Protein AF-A0A4P7R7Y8-F1 (afdb_monomer_lite)

Radius of gyration: 26.21 Å; chains: 1; bounding box: 56×82×85 Å

Foldseek 3Di:
DDDCPPPDDDDDPDEPLNLLVVLQVVCVVPPVDNDDSLLLLQLLCQQQVHNGSVRLLQFFFKDAFQFPLVCVVFVRTDLPSSLVSQVVVPDDNVVSSVVSVSSSVSCVVSNIGTDGLVNLLVCLVVVHQWAASDDDPPPPPPPPPPVPPPDPDPPPPRRGTHGCPDPRNLVSLVVSVVVVDPSSVSSNVSVVVSVVVVPPPPDDPDDDDDDDDDDDDDDPDDDDDDDDDD

pLDDT: mean 77.09, std 23.32, range [30.58, 98.31]

Sequence (230 aa):
MLDFTYSLKKGLIMNVKAFAHQTHARIAAASGLTLKRTHIYELTAAAYGDKSYAALKARGLLCPMPSDALKVRYAQLDPSAAEQRAQMLGYSPDEASPVAALICAELQSEKLGVVPIDDVLHHLLFGQLEIEAKSTPTDTDSWEWDEEARHEDSNYDYPLGLNLHSQWIVEGLQAAANGNDGRAHVALALLLDSESDEEDDEDDWEHESDNQSGLYWYELGFPQFPGRFA

Structure (mmCIF, N/CA/C/O backbone):
data_AF-A0A4P7R7Y8-F1
#
_entry.id   AF-A0A4P7R7Y8-F1
#
loop_
_atom_site.group_PDB
_atom_site.id
_atom_site.type_symbol
_atom_site.label_atom_id
_atom_site.label_alt_id
_atom_site.label_comp_id
_atom_site.label_asym_id
_atom_site.label_entity_id
_atom_site.label_seq_id
_atom_site.pdbx_PDB_ins_code
_atom_site.Cartn_x
_atom_site.Cartn_y
_atom_site.Cartn_z
_atom_site.occupancy
_atom_site.B_iso_or_equiv
_atom_site.auth_seq_id
_atom_site.auth_comp_id
_atom_site.auth_asym_id
_atom_site.auth_atom_id
_atom_site.pdbx_PDB_model_num
ATOM 1 N N . MET A 1 1 ? 13.121 14.025 29.872 1.00 34.28 1 MET A N 1
ATOM 2 C CA . MET A 1 1 ? 13.556 14.189 28.473 1.00 34.28 1 MET A CA 1
ATOM 3 C C . MET A 1 1 ? 14.460 13.002 28.196 1.00 34.28 1 MET A C 1
ATOM 5 O O . MET A 1 1 ? 15.604 13.023 28.618 1.00 34.28 1 MET A O 1
ATOM 9 N N . LEU A 1 2 ? 13.884 11.888 27.742 1.00 30.61 2 LEU A N 1
ATOM 10 C CA . LEU A 1 2 ? 14.610 10.632 27.549 1.00 30.61 2 LEU A CA 1
ATOM 11 C C . LEU A 1 2 ? 14.539 10.287 26.068 1.00 30.61 2 LEU A C 1
ATOM 13 O O . LEU A 1 2 ? 13.468 9.957 25.561 1.00 30.61 2 LEU A O 1
ATOM 17 N N . ASP A 1 3 ? 15.688 10.422 25.416 1.00 31.81 3 ASP A N 1
ATOM 18 C CA . ASP A 1 3 ? 15.963 9.949 24.069 1.00 31.81 3 ASP A CA 1
ATOM 19 C C . ASP A 1 3 ? 15.766 8.434 24.009 1.00 31.81 3 ASP A C 1
ATOM 21 O O . ASP A 1 3 ? 16.519 7.662 24.604 1.00 31.81 3 ASP A O 1
ATOM 25 N N . PHE A 1 4 ? 14.739 8.006 23.280 1.00 30.58 4 PHE A N 1
ATOM 26 C CA . PHE A 1 4 ? 14.576 6.625 22.838 1.00 30.58 4 PHE A CA 1
ATOM 27 C C . PHE A 1 4 ? 15.136 6.515 21.418 1.00 30.58 4 PHE A C 1
ATOM 29 O O . PHE A 1 4 ? 14.416 6.308 20.443 1.00 30.58 4 PHE A O 1
ATOM 36 N N . THR A 1 5 ? 16.451 6.682 21.289 1.00 33.84 5 THR A N 1
ATOM 37 C CA . THR A 1 5 ? 17.168 6.232 20.100 1.00 33.84 5 THR A CA 1
ATOM 38 C C . THR A 1 5 ? 17.071 4.709 20.062 1.00 33.84 5 THR A C 1
ATOM 40 O O . THR A 1 5 ? 17.683 3.982 20.844 1.00 33.84 5 THR A O 1
ATOM 43 N N . TYR A 1 6 ? 16.184 4.233 19.190 1.00 33.56 6 TYR A N 1
ATOM 44 C CA . TYR A 1 6 ? 15.898 2.826 18.963 1.00 33.56 6 TYR A CA 1
ATOM 45 C C . TYR A 1 6 ? 17.179 2.109 18.523 1.00 33.56 6 TYR A C 1
ATOM 47 O O . TYR A 1 6 ? 17.662 2.249 17.402 1.00 33.56 6 TYR A O 1
ATOM 55 N N . SER A 1 7 ? 17.725 1.337 19.457 1.00 31.06 7 SER A N 1
ATOM 56 C CA . SER A 1 7 ? 18.835 0.419 19.258 1.00 31.06 7 SER A CA 1
ATOM 57 C C . SER A 1 7 ? 18.448 -0.674 18.251 1.00 31.06 7 SER A C 1
ATOM 59 O O . SER A 1 7 ? 17.540 -1.470 18.495 1.00 31.06 7 SER A O 1
ATOM 61 N N . LEU A 1 8 ? 19.121 -0.644 17.098 1.00 40.62 8 LEU A N 1
ATOM 62 C CA . LEU A 1 8 ? 19.405 -1.729 16.150 1.00 40.62 8 LEU A CA 1
ATOM 63 C C . LEU A 1 8 ? 18.539 -2.999 16.279 1.00 40.62 8 LEU A C 1
ATOM 65 O O . LEU A 1 8 ? 18.906 -3.965 16.950 1.00 40.62 8 LEU A O 1
ATOM 69 N N . LYS A 1 9 ? 17.454 -3.075 15.498 1.00 35.62 9 LYS A N 1
ATOM 70 C CA . LYS A 1 9 ? 16.944 -4.370 15.026 1.00 35.62 9 LYS A CA 1
ATOM 71 C C . LYS A 1 9 ? 17.571 -4.669 13.670 1.00 35.62 9 LYS A C 1
ATOM 73 O O . LYS A 1 9 ? 17.204 -4.069 12.668 1.00 35.62 9 LYS A O 1
ATOM 78 N N . LYS A 1 10 ? 18.536 -5.592 13.698 1.00 38.00 10 LYS A N 1
ATOM 79 C CA . LYS A 1 10 ? 18.924 -6.532 12.634 1.00 38.00 10 LYS A CA 1
ATOM 80 C C . LYS A 1 10 ? 17.992 -6.435 11.417 1.00 38.00 10 LYS A C 1
ATOM 82 O O . LYS A 1 10 ? 16.824 -6.783 11.570 1.00 38.00 10 LYS A O 1
ATOM 87 N N . GLY A 1 11 ? 18.522 -5.939 10.292 1.00 36.66 11 GLY A N 1
ATOM 88 C CA . GLY A 1 11 ? 17.819 -5.584 9.051 1.00 36.66 11 GLY A CA 1
ATOM 89 C C . GLY A 1 11 ? 16.491 -6.304 8.864 1.00 36.66 11 GLY A C 1
ATOM 90 O O . GLY A 1 11 ? 16.438 -7.407 8.324 1.00 36.66 11 GLY A O 1
ATOM 91 N N . LEU A 1 12 ? 15.419 -5.692 9.365 1.00 43.03 12 LEU A N 1
ATOM 92 C CA . LEU A 1 12 ? 14.089 -6.147 9.033 1.00 43.03 12 LEU A CA 1
ATOM 93 C C . LEU A 1 12 ? 13.862 -5.634 7.619 1.00 43.03 12 LEU A C 1
ATOM 95 O O . LEU A 1 12 ? 13.700 -4.432 7.425 1.00 43.03 12 LEU A O 1
ATOM 99 N N . ILE A 1 13 ? 13.908 -6.538 6.647 1.00 55.72 13 ILE A N 1
ATOM 100 C CA . ILE A 1 13 ? 13.354 -6.279 5.325 1.00 55.72 13 ILE A CA 1
ATOM 101 C C . ILE A 1 13 ? 11.933 -5.763 5.558 1.00 55.72 13 ILE A C 1
ATOM 103 O O . ILE A 1 13 ? 11.069 -6.479 6.079 1.00 55.72 13 ILE A O 1
ATOM 107 N N . MET A 1 14 ? 11.730 -4.475 5.297 1.00 65.69 14 MET A N 1
ATOM 108 C CA . MET A 1 14 ? 10.432 -3.851 5.467 1.00 65.69 14 MET A CA 1
ATOM 109 C C . MET A 1 14 ? 9.589 -4.213 4.251 1.00 65.69 14 MET A C 1
ATOM 111 O O . MET A 1 14 ? 9.956 -3.922 3.124 1.00 65.69 14 MET A O 1
ATOM 115 N N . ASN A 1 15 ? 8.466 -4.876 4.501 1.00 79.06 15 ASN A N 1
ATOM 116 C CA . ASN A 1 15 ? 7.428 -5.166 3.524 1.00 79.06 15 ASN A CA 1
ATOM 117 C C . ASN A 1 15 ? 6.055 -5.036 4.195 1.00 79.06 15 ASN A C 1
ATOM 119 O O . ASN A 1 15 ? 5.948 -4.818 5.405 1.00 79.06 15 ASN A O 1
ATOM 123 N N . VAL A 1 16 ? 4.973 -5.212 3.438 1.00 81.12 16 VAL A N 1
ATOM 124 C CA . VAL A 1 16 ? 3.598 -5.017 3.936 1.00 81.12 16 VAL A CA 1
ATOM 125 C C . VAL A 1 16 ? 3.270 -5.879 5.168 1.00 81.12 16 VAL A C 1
ATOM 127 O O . VAL A 1 16 ? 2.508 -5.469 6.048 1.00 81.12 16 VAL A O 1
ATOM 130 N N . LYS A 1 17 ? 3.860 -7.078 5.278 1.00 85.00 17 LYS A N 1
ATOM 131 C CA . LYS A 1 17 ? 3.691 -7.947 6.456 1.00 85.00 17 LYS A CA 1
ATOM 132 C C . LYS A 1 17 ? 4.428 -7.388 7.669 1.00 85.00 17 LYS A C 1
ATOM 134 O O . LYS A 1 17 ? 3.864 -7.389 8.765 1.00 85.00 17 LYS A O 1
ATOM 139 N N . ALA A 1 18 ? 5.656 -6.914 7.472 1.00 84.69 18 ALA A N 1
ATOM 140 C CA . ALA A 1 18 ? 6.441 -6.261 8.510 1.00 84.69 18 ALA A CA 1
ATOM 141 C C . ALA A 1 18 ? 5.759 -4.981 9.012 1.00 84.69 18 ALA A C 1
ATOM 143 O O . ALA A 1 18 ? 5.633 -4.820 10.225 1.00 84.69 18 ALA A O 1
ATOM 144 N N . PHE A 1 19 ? 5.237 -4.146 8.104 1.00 86.12 19 PHE A N 1
ATOM 145 C CA . PHE A 1 19 ? 4.435 -2.964 8.436 1.00 86.12 19 PHE A CA 1
ATOM 146 C C . PHE A 1 19 ? 3.257 -3.339 9.338 1.00 86.12 19 PHE A C 1
ATOM 148 O O . PHE A 1 19 ? 3.200 -2.908 10.485 1.00 86.12 19 PHE A O 1
ATOM 155 N N . ALA A 1 20 ? 2.378 -4.246 8.894 1.00 86.88 20 ALA A N 1
ATOM 156 C CA . ALA A 1 20 ? 1.202 -4.620 9.679 1.00 86.88 20 ALA A CA 1
ATOM 157 C C . ALA A 1 20 ? 1.562 -5.200 11.057 1.00 86.88 20 ALA A C 1
ATOM 159 O O . ALA A 1 20 ? 0.857 -4.966 12.037 1.00 86.88 20 ALA A O 1
ATOM 160 N N . HIS A 1 21 ? 2.659 -5.954 11.157 1.00 87.88 21 HIS A N 1
ATOM 161 C CA . HIS A 1 21 ? 3.143 -6.470 12.435 1.00 87.88 21 HIS A CA 1
ATOM 162 C C . HIS A 1 21 ? 3.671 -5.358 13.358 1.00 87.88 21 HIS A C 1
ATOM 164 O O . HIS A 1 21 ? 3.369 -5.359 14.552 1.00 87.88 21 HIS A O 1
ATOM 170 N N . GLN A 1 22 ? 4.455 -4.416 12.832 1.00 86.88 22 GLN A N 1
ATOM 171 C CA . GLN A 1 22 ? 4.995 -3.303 13.613 1.00 86.88 22 GLN A CA 1
ATOM 172 C C . GLN A 1 22 ? 3.904 -2.333 14.047 1.00 86.88 22 GLN A C 1
ATOM 174 O O . GLN A 1 22 ? 3.828 -2.013 15.230 1.00 86.88 22 GLN A O 1
ATOM 179 N N . THR A 1 23 ? 3.021 -1.942 13.132 1.00 86.31 23 THR A N 1
ATOM 180 C CA . THR A 1 23 ? 1.864 -1.096 13.420 1.00 86.31 23 THR A CA 1
ATOM 181 C C . THR A 1 23 ? 0.985 -1.741 14.484 1.00 86.31 23 THR A C 1
ATOM 183 O O . THR A 1 23 ? 0.677 -1.102 15.482 1.00 86.31 23 THR A O 1
ATOM 186 N N . HIS A 1 24 ? 0.685 -3.041 14.381 1.00 86.88 24 HIS A N 1
ATOM 187 C CA . HIS A 1 24 ? -0.031 -3.759 15.441 1.00 86.88 24 HIS A CA 1
ATOM 188 C C . HIS A 1 24 ? 0.645 -3.614 16.815 1.00 86.88 24 HIS A C 1
ATOM 190 O O . HIS A 1 24 ? -0.022 -3.326 17.807 1.00 86.88 24 HIS A O 1
ATOM 196 N N . ALA A 1 25 ? 1.969 -3.794 16.883 1.00 85.69 25 ALA A N 1
ATOM 197 C CA . ALA A 1 25 ? 2.720 -3.679 18.130 1.00 85.69 25 ALA A CA 1
ATOM 198 C C . ALA A 1 25 ? 2.740 -2.243 1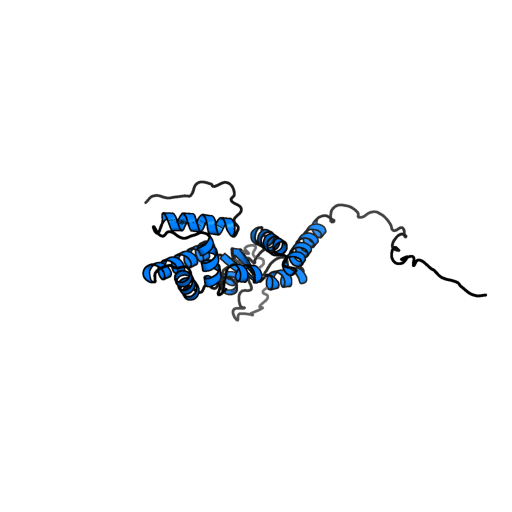8.688 1.00 85.69 25 ALA A C 1
ATOM 200 O O . ALA A 1 25 ? 2.575 -2.062 19.894 1.00 85.69 25 ALA A O 1
ATOM 201 N N . ARG A 1 26 ? 2.906 -1.227 17.829 1.00 83.44 26 ARG A N 1
ATOM 202 C CA . ARG A 1 26 ? 2.900 0.195 18.220 1.00 83.44 26 ARG A CA 1
ATOM 203 C C . ARG A 1 26 ? 1.526 0.629 18.726 1.00 83.44 26 ARG A C 1
ATOM 205 O O . ARG A 1 26 ? 1.429 1.209 19.804 1.00 83.44 26 ARG A O 1
ATOM 212 N N . ILE A 1 27 ? 0.465 0.273 18.000 1.00 79.25 27 ILE A N 1
ATOM 213 C CA . ILE A 1 27 ? -0.921 0.591 18.364 1.00 79.25 27 ILE A CA 1
ATOM 214 C C . ILE A 1 27 ? -1.282 -0.030 19.715 1.00 79.25 27 ILE A C 1
ATOM 216 O O . ILE A 1 27 ? -1.805 0.668 20.588 1.00 79.25 27 ILE A O 1
ATOM 220 N N . ALA A 1 28 ? -0.954 -1.312 19.912 1.00 80.50 28 ALA A N 1
ATOM 221 C CA . ALA A 1 28 ? -1.214 -2.012 21.167 1.00 80.50 28 ALA A CA 1
ATOM 222 C C . ALA A 1 28 ? -0.481 -1.369 22.361 1.00 80.50 28 ALA A C 1
ATOM 224 O O . ALA A 1 28 ? -1.033 -1.313 23.457 1.00 80.50 28 ALA A O 1
ATOM 225 N N . ALA A 1 29 ? 0.736 -0.854 22.152 1.00 78.25 29 ALA A N 1
ATOM 226 C CA . ALA A 1 29 ? 1.513 -0.187 23.196 1.00 78.25 29 ALA A CA 1
ATOM 227 C C . ALA A 1 29 ? 1.019 1.238 23.517 1.00 78.25 29 ALA A C 1
ATOM 229 O O . ALA A 1 29 ? 1.132 1.669 24.662 1.00 78.25 29 ALA A O 1
ATOM 230 N N . ALA A 1 30 ? 0.495 1.968 22.527 1.00 71.75 30 ALA A N 1
ATOM 231 C CA . ALA A 1 30 ? 0.193 3.396 22.652 1.00 71.75 30 ALA A CA 1
ATOM 232 C C . ALA A 1 30 ? -1.258 3.715 23.050 1.00 71.75 30 ALA A C 1
ATOM 234 O O . ALA A 1 30 ? -1.499 4.728 23.701 1.00 71.75 30 ALA A O 1
ATOM 235 N N . SER A 1 31 ? -2.226 2.890 22.642 1.00 69.50 31 SER A N 1
ATOM 236 C CA . SER A 1 31 ? -3.649 3.275 22.675 1.00 69.50 31 SER A CA 1
ATOM 237 C C . SER A 1 31 ? -4.518 2.455 23.630 1.00 69.50 31 SER A C 1
ATOM 239 O O . SER A 1 31 ? -5.661 2.824 23.880 1.00 69.50 31 SER A O 1
ATOM 241 N N . GLY A 1 32 ? -4.022 1.319 24.137 1.00 70.50 32 GLY A N 1
ATOM 242 C CA . GLY A 1 32 ? -4.845 0.343 24.865 1.00 70.50 32 GLY A CA 1
ATOM 243 C C . GLY A 1 32 ? -5.937 -0.322 24.009 1.00 70.50 32 GLY A C 1
ATOM 244 O O . GLY A 1 32 ? -6.655 -1.190 24.503 1.00 70.50 32 GLY A O 1
ATOM 245 N N . LEU A 1 33 ? -6.052 0.043 22.725 1.00 75.81 33 LEU A N 1
ATOM 246 C CA . LEU A 1 33 ? -7.006 -0.525 21.781 1.00 75.81 33 LEU A CA 1
ATOM 247 C C . LEU A 1 33 ? -6.512 -1.889 21.296 1.00 75.81 33 LEU A C 1
ATOM 249 O O . LEU A 1 33 ? -5.346 -2.070 20.940 1.00 75.81 33 LEU A O 1
ATOM 253 N N . THR A 1 34 ? -7.424 -2.860 21.235 1.00 78.75 34 THR A N 1
ATOM 254 C CA . THR A 1 34 ? -7.122 -4.193 20.697 1.00 78.75 34 THR A CA 1
ATOM 255 C C . THR A 1 34 ? -7.477 -4.241 19.213 1.00 78.75 34 THR A C 1
ATOM 257 O O . THR A 1 34 ? -8.624 -4.475 18.825 1.00 78.75 34 THR A O 1
ATOM 260 N N . LEU A 1 35 ? -6.481 -4.020 18.356 1.00 83.62 35 LEU A N 1
ATOM 261 C CA . LEU A 1 35 ? -6.651 -4.078 16.907 1.00 83.62 35 LEU A CA 1
ATOM 262 C C . LEU A 1 35 ? -6.203 -5.438 16.365 1.00 83.62 35 LEU A C 1
ATOM 264 O O . LEU A 1 35 ? -5.064 -5.827 16.575 1.00 83.62 35 LEU A O 1
ATOM 268 N N . LYS A 1 36 ? -7.046 -6.174 15.633 1.00 89.88 36 LYS A N 1
ATOM 269 C CA . LYS A 1 36 ? -6.590 -7.421 14.989 1.00 89.88 36 LYS A CA 1
ATOM 270 C C . LYS A 1 36 ? -5.677 -7.089 13.808 1.00 89.88 36 LYS A C 1
ATOM 272 O O . LYS A 1 36 ? -5.979 -6.190 13.029 1.00 89.88 36 LYS A O 1
ATOM 277 N N . ARG A 1 37 ? -4.622 -7.879 13.577 1.00 89.44 37 ARG A N 1
ATOM 278 C CA . ARG A 1 37 ? -3.740 -7.691 12.404 1.00 89.44 37 ARG A CA 1
ATOM 279 C C . ARG A 1 37 ? -4.494 -7.748 11.069 1.00 89.44 37 ARG A C 1
ATOM 281 O O . ARG A 1 37 ? -4.152 -7.027 10.143 1.00 89.44 37 ARG A O 1
ATOM 288 N N . THR A 1 38 ? -5.537 -8.572 10.968 1.00 92.50 38 THR A N 1
ATOM 289 C CA . THR A 1 38 ? -6.414 -8.612 9.784 1.00 92.50 38 THR A CA 1
ATOM 290 C C . THR A 1 38 ? -7.185 -7.310 9.578 1.00 92.50 38 THR A C 1
ATOM 292 O O . THR A 1 38 ? -7.401 -6.920 8.437 1.00 92.50 38 THR A O 1
ATOM 295 N N . HIS A 1 39 ? -7.556 -6.614 10.655 1.00 94.69 39 HIS A N 1
ATOM 296 C CA . HIS A 1 39 ? -8.228 -5.319 10.566 1.00 94.69 39 HIS A CA 1
ATOM 297 C C . HIS A 1 39 ? -7.277 -4.235 10.056 1.00 94.69 39 HIS A C 1
ATOM 299 O O . HIS A 1 39 ? -7.718 -3.398 9.286 1.00 94.69 39 HIS A O 1
ATOM 305 N N . ILE A 1 40 ? -5.978 -4.288 10.387 1.00 94.44 40 ILE A N 1
ATOM 306 C CA . ILE A 1 40 ? -4.975 -3.360 9.824 1.00 94.44 40 ILE A CA 1
ATOM 307 C C . ILE A 1 40 ? -5.013 -3.401 8.301 1.00 94.44 40 ILE A C 1
ATOM 309 O O . ILE A 1 40 ? -5.138 -2.362 7.673 1.00 94.44 40 ILE A O 1
ATOM 313 N N . TYR A 1 41 ? -4.976 -4.595 7.709 1.00 95.31 41 TYR A N 1
ATOM 314 C CA . TYR A 1 41 ? -5.012 -4.742 6.256 1.00 95.31 41 TYR A CA 1
ATOM 315 C C . TYR A 1 41 ? -6.281 -4.153 5.625 1.00 95.31 41 TYR A C 1
ATOM 317 O O . TYR A 1 41 ? -6.203 -3.460 4.613 1.00 95.31 41 TYR A O 1
ATOM 325 N N . GLU A 1 42 ? -7.443 -4.402 6.229 1.00 97.38 42 GLU A N 1
ATOM 326 C CA . GLU A 1 42 ? -8.724 -3.875 5.747 1.00 97.38 42 GLU A CA 1
ATOM 327 C C . GLU A 1 42 ? -8.832 -2.354 5.913 1.00 97.38 42 GLU A C 1
ATOM 329 O O . GLU A 1 42 ? -9.348 -1.676 5.028 1.00 97.38 42 GLU A O 1
ATOM 334 N N . LEU A 1 43 ? -8.317 -1.806 7.015 1.00 97.06 43 LEU A N 1
ATOM 335 C CA . LEU A 1 43 ? -8.285 -0.366 7.269 1.00 97.06 43 LEU A CA 1
ATOM 336 C C . LEU A 1 43 ? -7.296 0.344 6.347 1.00 97.06 43 LEU A C 1
ATOM 338 O O . LEU A 1 43 ? -7.626 1.398 5.821 1.00 97.06 43 LEU A O 1
ATOM 342 N N . THR A 1 44 ? -6.127 -0.248 6.090 1.00 96.69 44 THR A N 1
ATOM 343 C CA . THR A 1 44 ? -5.185 0.243 5.078 1.00 96.69 44 THR A CA 1
ATOM 344 C C . THR A 1 44 ? -5.843 0.277 3.703 1.00 96.69 44 THR A C 1
ATOM 346 O O . THR A 1 44 ? -5.744 1.281 3.011 1.00 96.69 44 THR A O 1
ATOM 349 N N . ALA A 1 45 ? -6.564 -0.780 3.320 1.00 97.56 45 ALA A N 1
ATOM 350 C CA . ALA A 1 45 ? -7.286 -0.810 2.052 1.00 97.56 45 ALA A CA 1
ATOM 351 C C . ALA A 1 45 ? -8.341 0.293 1.954 1.00 97.56 45 ALA A C 1
ATOM 353 O O . ALA A 1 45 ? -8.348 1.053 0.989 1.00 97.56 45 ALA A O 1
ATOM 354 N N . ALA A 1 46 ? -9.173 0.429 2.986 1.00 98.31 46 ALA A N 1
ATOM 355 C CA . ALA A 1 46 ? -10.184 1.473 3.038 1.00 98.31 46 ALA A CA 1
ATOM 356 C C . ALA A 1 46 ? -9.577 2.883 3.030 1.00 98.31 46 ALA A C 1
ATOM 358 O O . ALA A 1 46 ? -10.113 3.754 2.354 1.00 98.31 46 ALA A O 1
ATOM 359 N N . ALA A 1 47 ? -8.439 3.094 3.697 1.00 98.12 47 ALA A N 1
ATOM 360 C CA . ALA A 1 47 ? -7.729 4.369 3.673 1.00 98.12 47 ALA A CA 1
ATOM 361 C C . ALA A 1 47 ? -7.256 4.752 2.261 1.00 98.12 47 ALA A C 1
ATOM 363 O O . ALA A 1 47 ? -7.174 5.934 1.969 1.00 98.12 47 ALA A O 1
ATOM 364 N N . TYR A 1 48 ? -7.002 3.792 1.369 1.00 97.88 48 TYR A N 1
ATOM 365 C CA . TYR A 1 48 ? -6.713 4.054 -0.050 1.00 97.88 48 TYR A CA 1
ATOM 366 C C . TYR A 1 48 ? -7.945 3.916 -0.965 1.00 97.88 48 TYR A C 1
ATOM 368 O O . TYR A 1 48 ? -7.801 3.827 -2.183 1.00 97.88 48 TYR A O 1
ATOM 376 N N . GLY A 1 49 ? -9.157 3.878 -0.400 1.00 96.94 49 GLY A N 1
ATOM 377 C CA . GLY A 1 49 ? -10.416 3.829 -1.149 1.00 96.94 49 GLY A CA 1
ATOM 378 C C . GLY A 1 49 ? -10.840 2.439 -1.641 1.00 96.94 49 GLY A C 1
ATOM 379 O O . GLY A 1 49 ? -11.839 2.316 -2.353 1.00 96.94 49 GLY A O 1
ATOM 380 N N . ASP A 1 50 ? -10.133 1.371 -1.262 1.00 97.69 50 ASP A N 1
ATOM 381 C CA . ASP A 1 50 ? -10.481 0.007 -1.655 1.00 97.69 50 ASP A CA 1
ATOM 382 C C . ASP A 1 50 ? -11.516 -0.631 -0.721 1.00 97.69 50 ASP A C 1
ATOM 384 O O . ASP A 1 50 ? -11.515 -0.477 0.501 1.00 97.69 50 ASP A O 1
ATOM 388 N N . LYS A 1 51 ? -12.397 -1.451 -1.305 1.00 96.06 51 LYS A N 1
ATOM 389 C CA . LYS A 1 51 ? -13.462 -2.145 -0.562 1.00 96.06 51 LYS A CA 1
ATOM 390 C C . LYS A 1 51 ? -12.972 -3.328 0.272 1.00 96.06 51 LYS A C 1
ATOM 392 O O . LYS A 1 51 ? -13.761 -3.856 1.057 1.00 96.06 51 LYS A O 1
ATOM 397 N N . SER A 1 52 ? -11.743 -3.786 0.077 1.00 96.69 52 SER A N 1
ATOM 398 C CA . SER A 1 52 ? -11.116 -4.840 0.876 1.00 96.69 52 SER A CA 1
ATOM 399 C C . SER A 1 52 ? -9.619 -4.884 0.615 1.00 96.69 52 SER A C 1
ATOM 401 O O . SER A 1 52 ? -9.142 -4.381 -0.407 1.00 96.69 52 SER A O 1
ATOM 403 N N . TYR A 1 53 ? -8.873 -5.569 1.480 1.00 95.81 53 TYR A N 1
ATOM 404 C CA . TYR A 1 53 ? -7.446 -5.769 1.241 1.00 95.81 53 TYR A CA 1
ATOM 405 C C . TYR A 1 53 ? -7.158 -6.618 -0.002 1.00 95.81 53 TYR A C 1
ATOM 407 O O . TYR A 1 53 ? -6.149 -6.425 -0.676 1.00 95.81 53 TYR A O 1
ATOM 415 N N . ALA A 1 54 ? -8.056 -7.541 -0.354 1.00 94.56 54 ALA A N 1
ATOM 416 C CA . ALA A 1 54 ? -7.940 -8.292 -1.599 1.00 94.56 54 ALA A CA 1
ATOM 417 C C . ALA A 1 54 ? -8.054 -7.381 -2.834 1.00 94.56 54 ALA A C 1
ATOM 419 O O . ALA A 1 54 ? -7.285 -7.558 -3.775 1.00 94.56 54 ALA A O 1
ATOM 420 N N . ALA A 1 55 ? -8.959 -6.394 -2.806 1.00 96.25 55 ALA A N 1
ATOM 421 C CA . ALA A 1 55 ? -9.097 -5.413 -3.881 1.00 96.25 55 ALA A CA 1
ATOM 422 C C . ALA A 1 55 ? -7.849 -4.525 -4.002 1.00 96.25 55 ALA A C 1
ATOM 424 O O . ALA A 1 55 ? -7.330 -4.375 -5.105 1.00 96.25 55 ALA A O 1
ATOM 425 N N . LEU A 1 56 ? -7.303 -4.048 -2.875 1.00 96.38 56 LEU A N 1
ATOM 426 C CA . LEU A 1 56 ? -6.046 -3.291 -2.871 1.00 96.38 56 LEU A CA 1
ATOM 427 C C . LEU A 1 56 ? -4.906 -4.090 -3.512 1.00 96.38 56 LEU A C 1
ATOM 429 O O . LEU A 1 56 ? -4.217 -3.572 -4.385 1.00 96.38 56 LEU A O 1
ATOM 433 N N . LYS A 1 57 ? -4.736 -5.365 -3.134 1.00 94.75 57 LYS A N 1
ATOM 434 C CA . LYS A 1 57 ? -3.689 -6.231 -3.706 1.00 94.75 57 LYS A CA 1
ATOM 435 C C . LYS A 1 57 ? -3.864 -6.495 -5.202 1.00 94.75 57 LYS A C 1
ATOM 437 O O . LYS A 1 57 ? -2.873 -6.677 -5.894 1.00 94.75 57 LYS A O 1
ATOM 442 N N . ALA A 1 58 ? -5.103 -6.567 -5.687 1.00 93.81 58 ALA A N 1
ATOM 443 C CA . ALA A 1 58 ? -5.381 -6.717 -7.115 1.00 93.81 58 ALA A CA 1
ATOM 444 C C . ALA A 1 58 ? -5.140 -5.409 -7.889 1.00 93.81 58 ALA A C 1
ATOM 446 O O . ALA A 1 58 ? -4.881 -5.431 -9.090 1.00 93.81 58 ALA A O 1
ATOM 447 N N . ARG A 1 59 ? -5.243 -4.260 -7.215 1.00 95.75 59 ARG A N 1
ATOM 448 C CA . ARG A 1 59 ? -5.035 -2.940 -7.810 1.00 95.75 59 ARG A CA 1
ATOM 449 C C . ARG A 1 59 ? -3.557 -2.566 -7.887 1.00 95.75 59 ARG A C 1
ATOM 451 O O . ARG A 1 59 ? -3.117 -2.061 -8.917 1.00 95.75 59 ARG A O 1
ATOM 458 N N . GLY A 1 60 ? -2.802 -2.773 -6.810 1.00 96.19 60 GLY A N 1
ATOM 459 C CA . GLY A 1 60 ? -1.470 -2.192 -6.685 1.00 96.19 60 GLY A CA 1
ATOM 460 C C . GLY A 1 60 ? -0.598 -2.757 -5.571 1.00 96.19 60 GLY A C 1
ATOM 461 O O . GLY A 1 60 ? -0.985 -3.637 -4.801 1.00 96.19 60 GLY A O 1
ATOM 462 N N . LEU A 1 61 ? 0.605 -2.195 -5.496 1.00 95.75 61 LEU A N 1
ATOM 463 C CA . LEU A 1 61 ? 1.654 -2.526 -4.544 1.00 95.75 61 LEU A CA 1
ATOM 464 C C . LEU A 1 61 ? 1.751 -1.423 -3.493 1.00 95.75 61 LEU A C 1
ATOM 466 O O . LEU A 1 61 ? 1.832 -0.246 -3.833 1.00 95.75 61 LEU A O 1
ATOM 470 N N . LEU A 1 62 ? 1.756 -1.802 -2.216 1.00 94.88 62 LEU A N 1
ATOM 471 C CA . LEU A 1 62 ? 1.998 -0.869 -1.117 1.00 94.88 62 LEU A CA 1
ATOM 472 C C . LEU A 1 62 ? 3.509 -0.743 -0.891 1.00 94.88 62 LEU A C 1
ATOM 474 O O . LEU A 1 62 ? 4.140 -1.735 -0.521 1.00 94.88 62 LEU A O 1
ATOM 478 N N . CYS A 1 63 ? 4.074 0.450 -1.077 1.00 94.31 63 CYS A N 1
ATOM 479 C CA . CYS A 1 63 ? 5.508 0.708 -0.912 1.00 94.31 63 CYS A CA 1
ATOM 480 C C . CYS A 1 63 ? 5.808 2.148 -0.434 1.00 94.31 63 CYS A C 1
ATOM 482 O O . CYS A 1 63 ? 4.943 3.023 -0.537 1.00 94.31 63 CYS A O 1
ATOM 484 N N . PRO A 1 64 ? 7.006 2.412 0.127 1.00 93.75 64 PRO A N 1
ATOM 485 C CA . PRO A 1 64 ? 7.419 3.750 0.542 1.00 93.75 64 PRO A CA 1
ATOM 486 C C . PRO A 1 64 ? 7.603 4.689 -0.648 1.00 93.75 64 PRO A C 1
ATOM 488 O O . PRO A 1 64 ? 8.268 4.350 -1.624 1.00 93.75 64 PRO A O 1
ATOM 491 N N . MET A 1 65 ? 7.047 5.891 -0.538 1.00 94.50 65 MET A N 1
ATOM 492 C CA . MET A 1 65 ? 7.171 6.950 -1.530 1.00 94.50 65 MET A CA 1
ATOM 493 C C . MET A 1 65 ? 8.425 7.793 -1.245 1.00 94.50 65 MET A C 1
ATOM 495 O O . MET A 1 65 ? 8.508 8.411 -0.173 1.00 94.50 65 MET A O 1
ATOM 499 N N . PRO A 1 66 ? 9.394 7.842 -2.177 1.00 92.31 66 PRO A N 1
ATOM 500 C CA . PRO A 1 66 ? 10.679 8.498 -1.946 1.00 92.31 66 PRO A CA 1
ATOM 501 C 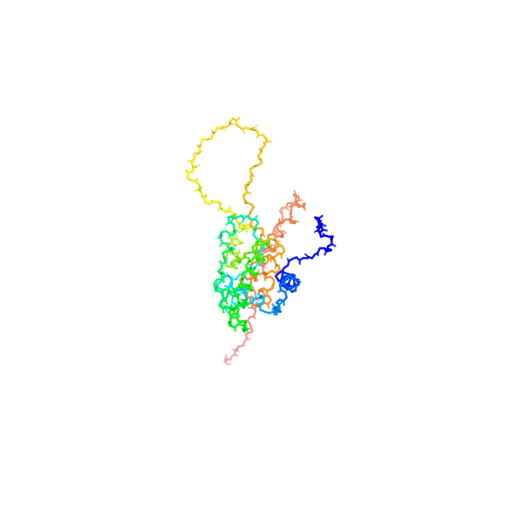C . PRO A 1 66 ? 10.598 10.029 -1.994 1.00 92.31 66 PRO A C 1
ATOM 503 O O . PRO A 1 66 ? 11.395 10.696 -1.339 1.00 92.31 66 PRO A O 1
ATOM 506 N N . SER A 1 67 ? 9.596 10.594 -2.672 1.00 91.31 67 SER A N 1
ATOM 507 C CA . SER A 1 67 ? 9.409 12.041 -2.821 1.00 91.31 67 SER A CA 1
ATOM 508 C C . SER A 1 67 ? 7.971 12.487 -2.556 1.00 91.31 67 SER A C 1
ATOM 510 O O . SER A 1 67 ? 7.022 11.699 -2.615 1.00 91.31 67 SER A O 1
ATOM 512 N N . ASP A 1 68 ? 7.794 13.777 -2.266 1.00 90.75 68 ASP A N 1
ATOM 513 C CA . ASP A 1 68 ? 6.472 14.356 -2.015 1.00 90.75 68 ASP A CA 1
ATOM 514 C C . ASP A 1 68 ? 5.589 14.367 -3.268 1.00 90.75 68 ASP A C 1
ATOM 516 O O . ASP A 1 68 ? 4.388 14.127 -3.159 1.00 90.75 68 ASP A O 1
ATOM 520 N N . ALA A 1 69 ? 6.167 14.531 -4.462 1.00 91.00 69 ALA A N 1
ATOM 521 C CA . ALA A 1 69 ? 5.422 14.425 -5.719 1.00 91.00 69 ALA A CA 1
ATOM 522 C C . ALA A 1 69 ? 4.775 13.035 -5.877 1.00 91.00 69 ALA A C 1
ATOM 524 O O . ALA A 1 69 ? 3.590 12.920 -6.203 1.00 91.00 69 ALA A O 1
ATOM 525 N N . LEU A 1 70 ? 5.512 11.969 -5.552 1.00 93.38 70 LEU A N 1
ATOM 526 C CA . LEU A 1 70 ? 4.974 10.608 -5.574 1.00 93.38 70 LEU A CA 1
ATOM 527 C C . LEU A 1 70 ? 3.960 10.357 -4.454 1.00 93.38 70 LEU A C 1
ATOM 529 O O . LEU A 1 70 ? 2.982 9.647 -4.678 1.00 93.38 70 LEU A O 1
ATOM 533 N N . LYS A 1 71 ? 4.109 10.983 -3.278 1.00 93.44 71 LYS A N 1
ATOM 534 C CA . LYS A 1 71 ? 3.067 10.937 -2.234 1.00 93.44 71 LYS A CA 1
ATOM 535 C C . LYS A 1 71 ? 1.774 11.599 -2.691 1.00 93.44 71 LYS A C 1
ATOM 537 O O . LYS A 1 71 ? 0.698 11.048 -2.469 1.00 93.44 71 LYS A O 1
ATOM 542 N N . VAL A 1 72 ? 1.863 12.754 -3.351 1.00 92.88 72 VAL A N 1
ATOM 543 C CA . VAL A 1 72 ? 0.686 13.430 -3.911 1.00 92.88 72 VAL A CA 1
ATOM 544 C C . VAL A 1 72 ? -0.029 12.506 -4.896 1.00 92.88 72 VAL A C 1
ATOM 546 O O . VAL A 1 72 ? -1.252 12.406 -4.856 1.00 92.88 72 VAL A O 1
ATOM 549 N N . ARG A 1 73 ? 0.721 11.760 -5.711 1.00 93.94 73 ARG A N 1
ATOM 550 C CA . ARG A 1 73 ? 0.156 10.840 -6.702 1.00 93.94 73 ARG A CA 1
ATOM 551 C C . ARG A 1 73 ? -0.407 9.539 -6.113 1.00 93.94 73 ARG A C 1
ATOM 553 O O . ARG A 1 73 ? -1.499 9.134 -6.498 1.00 93.94 73 ARG A O 1
ATOM 560 N N . TYR A 1 74 ? 0.314 8.877 -5.207 1.00 96.44 74 TYR A N 1
ATOM 561 C CA . TYR A 1 74 ? 0.034 7.487 -4.805 1.00 96.44 74 TYR A CA 1
ATOM 562 C C . TYR A 1 74 ? -0.303 7.293 -3.321 1.00 96.44 74 TYR A C 1
ATOM 564 O O . TYR A 1 74 ? -0.737 6.208 -2.931 1.00 96.44 74 TYR A O 1
ATOM 572 N N . ALA A 1 75 ? -0.109 8.307 -2.476 1.00 95.94 75 ALA A N 1
ATOM 573 C CA . ALA A 1 75 ? -0.307 8.220 -1.027 1.00 95.94 75 ALA A CA 1
ATOM 574 C C . ALA A 1 75 ? -1.494 9.064 -0.524 1.00 95.94 75 ALA A C 1
ATOM 576 O O . ALA A 1 75 ? -1.497 9.517 0.620 1.00 95.94 75 ALA A O 1
ATOM 577 N N . GLN A 1 76 ? -2.510 9.276 -1.368 1.00 96.25 76 GLN A N 1
ATOM 578 C CA . GLN A 1 76 ? -3.746 9.943 -0.956 1.00 96.25 76 GLN A CA 1
ATOM 579 C C . GLN A 1 76 ? -4.553 9.029 -0.033 1.00 96.25 76 GLN A C 1
ATOM 581 O O . GLN A 1 76 ? -4.911 7.914 -0.413 1.00 96.25 76 GLN A O 1
ATOM 586 N N . LEU A 1 77 ? -4.823 9.514 1.178 1.00 97.38 77 LEU A N 1
ATOM 587 C CA . LEU A 1 77 ? -5.570 8.786 2.197 1.00 97.38 77 LEU A CA 1
ATOM 588 C C . LEU A 1 77 ? -6.967 9.383 2.375 1.00 97.38 77 LEU A C 1
ATOM 590 O O . LEU A 1 77 ? -7.131 10.601 2.383 1.00 97.38 77 LEU A O 1
ATOM 594 N N . ASP A 1 78 ? -7.944 8.516 2.613 1.00 97.06 78 ASP A N 1
ATOM 595 C CA . ASP A 1 78 ? -9.309 8.843 3.010 1.00 97.06 78 ASP A CA 1
ATOM 596 C C . ASP A 1 78 ? -9.572 8.326 4.439 1.00 97.06 78 ASP A C 1
ATOM 598 O O . ASP A 1 78 ? -9.960 7.166 4.638 1.00 97.06 78 ASP A O 1
ATOM 602 N N . PRO A 1 79 ? -9.367 9.174 5.467 1.00 96.00 79 PRO A N 1
ATOM 603 C CA . PRO A 1 79 ? -9.645 8.808 6.852 1.00 96.00 79 PRO A CA 1
ATOM 604 C C . PRO A 1 79 ? -11.114 8.442 7.090 1.00 96.00 79 PRO A C 1
ATOM 606 O O . PRO A 1 79 ? -11.408 7.611 7.947 1.00 96.00 79 PRO A O 1
ATOM 609 N N . SER A 1 80 ? -12.042 9.023 6.321 1.00 97.25 80 SER A N 1
ATOM 610 C CA . SER A 1 80 ? -13.476 8.779 6.487 1.00 97.25 80 SER A CA 1
ATOM 611 C C . SER A 1 80 ? -13.871 7.382 6.005 1.00 97.25 80 SER A C 1
ATOM 613 O O . SER A 1 80 ? -14.653 6.694 6.666 1.00 97.25 80 SER A O 1
ATOM 615 N N . ALA A 1 81 ? -13.274 6.910 4.907 1.00 97.88 81 ALA A N 1
ATOM 616 C CA . ALA A 1 81 ? -13.444 5.541 4.435 1.00 97.88 81 ALA A CA 1
ATOM 617 C C . ALA A 1 81 ? -12.849 4.525 5.422 1.00 97.88 81 ALA A C 1
ATOM 619 O O . ALA A 1 81 ? -13.467 3.491 5.700 1.00 97.88 81 ALA A O 1
ATOM 620 N N . ALA A 1 82 ? -11.681 4.828 6.000 1.00 97.44 82 ALA A N 1
ATOM 621 C CA . ALA A 1 82 ? -11.074 4.002 7.041 1.00 97.44 82 ALA A CA 1
ATOM 622 C C . ALA A 1 82 ? -11.948 3.926 8.308 1.00 97.44 82 ALA A C 1
ATOM 624 O O . ALA A 1 82 ? -12.125 2.841 8.864 1.00 97.44 82 ALA A O 1
ATOM 625 N N . GLU A 1 83 ? -12.557 5.036 8.731 1.00 97.62 83 GLU A N 1
ATOM 626 C CA . GLU A 1 83 ? -13.475 5.069 9.876 1.00 97.62 83 GLU A CA 1
ATOM 627 C C . GLU A 1 83 ? -14.728 4.222 9.628 1.00 97.62 83 GLU A C 1
ATOM 629 O O . GLU A 1 83 ? -15.082 3.375 10.452 1.00 97.62 83 GLU A O 1
ATOM 634 N N . GLN A 1 84 ? -15.363 4.372 8.463 1.00 97.88 84 GLN A N 1
ATOM 635 C CA . GLN A 1 84 ? -16.512 3.545 8.080 1.00 97.88 84 GLN A CA 1
ATOM 636 C C . GLN A 1 84 ? -16.147 2.057 8.079 1.00 97.88 84 GLN A C 1
ATOM 638 O O . GLN A 1 84 ? -16.903 1.217 8.575 1.00 97.88 84 GLN A O 1
ATOM 643 N N . ARG A 1 85 ? -14.956 1.715 7.574 1.00 97.81 85 ARG A N 1
ATOM 644 C CA . ARG A 1 85 ? -14.453 0.341 7.608 1.00 97.81 85 ARG A CA 1
ATOM 645 C C . ARG A 1 85 ? -14.240 -0.155 9.035 1.00 97.81 85 ARG A C 1
ATOM 647 O O . ARG A 1 85 ? -14.579 -1.304 9.310 1.00 97.81 85 ARG A O 1
ATOM 654 N N . ALA A 1 86 ? -13.728 0.672 9.944 1.00 96.44 86 ALA A N 1
ATOM 655 C CA . ALA A 1 86 ? -13.593 0.305 11.352 1.00 96.44 86 ALA A CA 1
ATOM 656 C C . ALA A 1 86 ? -14.962 -0.032 11.971 1.00 96.44 86 ALA A C 1
ATOM 658 O O . ALA A 1 86 ? -15.112 -1.087 12.589 1.00 96.44 86 ALA A O 1
ATOM 659 N N . GLN A 1 87 ? -15.990 0.779 11.716 1.00 96.88 87 GLN A N 1
ATOM 660 C CA . GLN A 1 87 ? -17.348 0.487 12.189 1.00 96.88 87 GLN A CA 1
ATOM 661 C C . GLN A 1 87 ? -17.868 -0.855 11.642 1.00 96.88 87 GLN A C 1
ATOM 663 O O . GLN A 1 87 ? -18.387 -1.679 12.395 1.00 96.88 87 GLN A O 1
ATOM 668 N N . MET A 1 88 ? -17.653 -1.142 10.351 1.00 96.75 88 MET A N 1
ATOM 669 C CA . MET A 1 88 ? -18.028 -2.430 9.740 1.00 96.75 88 MET A CA 1
ATOM 670 C C . MET A 1 88 ? -17.287 -3.635 10.343 1.00 96.75 88 MET A C 1
ATOM 672 O O . MET A 1 88 ? -17.816 -4.745 10.346 1.00 96.75 88 MET A O 1
ATOM 676 N N . LEU A 1 89 ? -16.066 -3.431 10.844 1.00 95.44 89 LEU A N 1
ATOM 677 C CA . LEU A 1 89 ? -15.261 -4.457 11.515 1.00 95.44 89 LEU A CA 1
ATOM 678 C C . LEU A 1 89 ? -15.644 -4.653 12.994 1.00 95.44 89 LEU A C 1
ATOM 680 O O . LEU A 1 89 ? -15.068 -5.516 13.661 1.00 95.44 89 LEU A O 1
ATOM 684 N N . GLY A 1 90 ? -16.626 -3.891 13.492 1.00 94.69 90 GLY A N 1
ATOM 685 C CA . GLY A 1 90 ? -17.203 -4.030 14.828 1.00 94.69 90 GLY A CA 1
ATOM 686 C C . GLY A 1 90 ? -16.631 -3.087 15.885 1.00 94.69 90 GLY A C 1
ATOM 687 O O . GLY A 1 90 ? -16.919 -3.288 17.063 1.00 94.69 90 GLY A O 1
ATOM 688 N N . TYR A 1 91 ? -15.837 -2.084 15.498 1.00 93.44 91 TYR A N 1
ATOM 689 C CA . TYR A 1 91 ? -15.433 -1.016 16.418 1.00 93.44 91 TYR A CA 1
ATOM 690 C C . TYR A 1 91 ? -16.619 -0.091 16.702 1.00 93.44 91 TYR A C 1
ATOM 692 O O . TYR A 1 91 ? -17.393 0.233 15.797 1.00 93.44 91 TYR A O 1
ATOM 700 N N . SER A 1 92 ? -16.769 0.333 17.957 1.00 92.75 92 SER A N 1
ATOM 701 C CA . SER A 1 92 ? -17.793 1.316 18.319 1.00 92.75 92 SER A CA 1
ATOM 702 C C . SER A 1 92 ? -17.515 2.673 17.650 1.00 92.75 92 SER A C 1
ATOM 704 O O . SER A 1 92 ? -16.372 2.937 17.271 1.00 92.75 92 SER A O 1
ATOM 706 N N . PRO A 1 93 ? -18.513 3.566 17.512 1.00 89.38 93 PRO A N 1
ATOM 707 C CA . PRO A 1 93 ? -18.290 4.906 16.961 1.00 89.38 93 PRO A CA 1
ATOM 708 C C . PRO A 1 93 ? -17.176 5.686 17.680 1.00 89.38 93 PRO A C 1
ATOM 710 O O . PRO A 1 93 ? -16.370 6.339 17.022 1.00 89.38 93 PRO A O 1
ATOM 713 N N . ASP A 1 94 ? -17.076 5.540 19.006 1.00 90.94 94 ASP A N 1
ATOM 714 C CA . ASP A 1 94 ? -16.060 6.206 19.833 1.00 90.94 94 ASP A CA 1
ATOM 715 C C . ASP A 1 94 ? -14.639 5.658 19.592 1.00 90.94 94 ASP A C 1
ATOM 717 O O . ASP A 1 94 ? -13.655 6.364 19.803 1.00 90.94 94 ASP A O 1
ATOM 721 N N . GLU A 1 95 ? -14.511 4.411 19.127 1.00 91.50 95 GLU A N 1
ATOM 722 C CA . GLU A 1 95 ? -13.226 3.767 18.814 1.00 91.50 95 GLU A CA 1
ATOM 723 C C . GLU A 1 95 ? -12.851 3.884 17.332 1.00 91.50 95 GLU A C 1
ATOM 725 O O . GLU A 1 95 ? -11.668 3.960 16.996 1.00 91.50 95 GLU A O 1
ATOM 730 N N . ALA A 1 96 ? -13.840 3.891 16.437 1.00 93.75 96 ALA A N 1
ATOM 731 C CA . ALA A 1 96 ? -13.636 3.836 14.994 1.00 93.75 96 ALA A CA 1
ATOM 732 C C . ALA A 1 96 ? -12.829 5.031 14.471 1.00 93.75 96 ALA A C 1
ATOM 734 O O . ALA A 1 96 ? -11.887 4.836 13.699 1.00 93.75 96 ALA A O 1
ATOM 735 N N . SER A 1 97 ? -13.161 6.246 14.918 1.00 93.75 97 SER A N 1
ATOM 736 C CA . SER A 1 97 ? -12.461 7.463 14.494 1.00 93.75 97 SER A CA 1
ATOM 737 C C . SER A 1 97 ? -10.995 7.485 14.976 1.00 93.75 97 SER A C 1
ATOM 739 O O . SER A 1 97 ? -10.101 7.622 14.133 1.00 93.75 97 SER A O 1
ATOM 741 N N . PRO A 1 98 ? -10.683 7.226 16.269 1.00 91.50 98 PRO A N 1
ATOM 742 C CA . PRO A 1 98 ? -9.299 7.066 16.723 1.00 91.50 98 PRO A CA 1
ATOM 743 C C . PRO A 1 98 ? -8.515 5.978 15.982 1.00 91.50 98 PRO A C 1
ATOM 745 O O . PRO A 1 98 ? -7.355 6.190 15.629 1.00 91.50 98 PRO A O 1
ATOM 748 N N . VAL A 1 99 ? -9.133 4.819 15.726 1.00 91.81 99 VAL A N 1
ATOM 749 C CA . VAL A 1 99 ? -8.493 3.710 15.001 1.00 91.81 99 VAL A CA 1
ATOM 750 C C . VAL A 1 99 ? -8.134 4.118 13.572 1.00 91.81 99 VAL A C 1
ATOM 752 O O . VAL A 1 99 ? -7.016 3.860 13.126 1.00 91.81 99 VAL A O 1
ATOM 755 N N . ALA A 1 100 ? -9.055 4.766 12.859 1.00 94.38 100 ALA A N 1
ATOM 756 C CA . ALA A 1 100 ? -8.817 5.241 11.501 1.00 94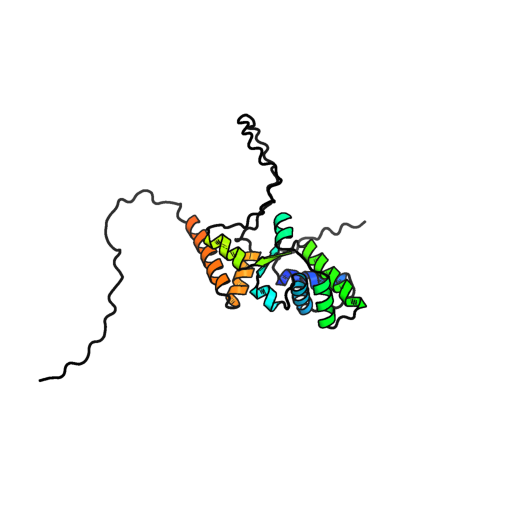.38 100 ALA A CA 1
ATOM 757 C C . ALA A 1 100 ? -7.697 6.288 11.453 1.00 94.38 100 ALA A C 1
ATOM 759 O O . ALA A 1 100 ? -6.761 6.148 10.664 1.00 94.38 100 ALA A O 1
ATOM 760 N N . ALA A 1 101 ? -7.741 7.281 12.347 1.00 93.50 101 ALA A N 1
ATOM 761 C CA . ALA A 1 101 ? -6.713 8.312 12.448 1.00 93.50 101 ALA A CA 1
ATOM 762 C C . ALA A 1 101 ? -5.323 7.715 12.714 1.00 93.50 101 ALA A C 1
ATOM 764 O O . ALA A 1 101 ? -4.341 8.118 12.091 1.00 93.50 101 ALA A O 1
ATOM 765 N N . LEU A 1 102 ? -5.245 6.715 13.594 1.00 92.19 102 LEU A N 1
ATOM 766 C CA . LEU A 1 102 ? -4.000 6.035 13.936 1.00 92.19 102 LEU A CA 1
ATOM 767 C C . LEU A 1 102 ? -3.418 5.254 12.750 1.00 92.19 102 LEU A C 1
ATOM 769 O O . LEU A 1 102 ? -2.218 5.329 12.500 1.00 92.19 102 LEU A O 1
ATOM 773 N N . ILE A 1 103 ? -4.257 4.549 11.984 1.00 93.56 103 ILE A N 1
ATOM 774 C CA . ILE A 1 103 ? -3.814 3.859 10.763 1.00 93.56 103 ILE A CA 1
ATOM 775 C C . ILE A 1 103 ? -3.310 4.858 9.719 1.00 93.56 103 ILE A C 1
ATOM 777 O O . ILE A 1 103 ? -2.242 4.645 9.147 1.00 93.56 103 ILE A O 1
ATOM 781 N N . CYS A 1 104 ? -4.029 5.958 9.488 1.00 95.50 104 CYS A N 1
ATOM 782 C CA . CYS A 1 104 ? -3.588 6.991 8.553 1.00 95.50 104 CYS A CA 1
ATOM 783 C C . CYS A 1 104 ? -2.262 7.635 8.986 1.00 95.50 104 CYS A C 1
ATOM 785 O O . CYS A 1 104 ? -1.383 7.825 8.148 1.00 95.50 104 CYS A O 1
ATOM 787 N N . ALA A 1 105 ? -2.083 7.909 10.281 1.00 93.75 105 ALA A N 1
ATOM 788 C CA . ALA A 1 105 ? -0.840 8.461 10.814 1.00 93.75 105 ALA A CA 1
ATOM 789 C C . ALA A 1 105 ? 0.352 7.508 10.616 1.00 93.75 105 ALA A C 1
ATOM 791 O O . ALA A 1 105 ? 1.433 7.946 10.226 1.00 93.75 105 ALA A O 1
ATOM 792 N N . GLU A 1 106 ? 0.159 6.203 10.822 1.00 92.38 106 GLU A N 1
ATOM 793 C CA . GLU A 1 106 ? 1.203 5.196 10.588 1.00 92.38 106 GLU A CA 1
ATOM 794 C C . GLU A 1 106 ? 1.557 5.078 9.098 1.00 92.38 106 GLU A C 1
ATOM 796 O O . GLU A 1 106 ? 2.738 5.048 8.752 1.00 92.38 106 GLU A O 1
ATOM 801 N N . LEU A 1 107 ? 0.562 5.088 8.202 1.00 94.62 107 LEU A N 1
ATOM 802 C CA . LEU A 1 107 ? 0.797 5.097 6.751 1.00 94.62 107 LEU A CA 1
ATOM 803 C C . LEU A 1 107 ? 1.585 6.342 6.314 1.00 94.62 107 LEU A C 1
ATOM 805 O O . LEU A 1 107 ? 2.519 6.229 5.522 1.00 94.62 107 LEU A O 1
ATOM 809 N N . GLN A 1 108 ? 1.258 7.514 6.865 1.00 94.62 108 GLN A N 1
ATOM 810 C CA . GLN A 1 108 ? 1.971 8.767 6.595 1.00 94.62 108 GLN A CA 1
ATOM 811 C C . GLN A 1 108 ? 3.401 8.761 7.147 1.00 94.62 108 GLN A C 1
ATOM 813 O O . GLN A 1 108 ? 4.326 9.168 6.442 1.00 94.62 108 GLN A O 1
ATOM 818 N N . SER A 1 109 ? 3.599 8.282 8.379 1.00 92.19 109 SER A N 1
ATOM 819 C CA . SER A 1 109 ? 4.915 8.207 9.025 1.00 92.19 109 SER A CA 1
ATOM 820 C C . SER A 1 109 ? 5.878 7.302 8.256 1.00 92.19 109 SER A C 1
ATOM 822 O O . SER A 1 109 ? 7.051 7.634 8.104 1.00 92.19 109 SER A O 1
ATOM 824 N N . GLU A 1 110 ? 5.379 6.179 7.741 1.00 90.62 110 GLU A N 1
ATOM 825 C CA . GLU A 1 110 ? 6.149 5.234 6.923 1.00 90.62 110 GLU A CA 1
ATOM 826 C C . GLU A 1 110 ? 6.187 5.644 5.434 1.00 90.62 110 GLU A C 1
ATOM 828 O O . GLU A 1 110 ? 6.768 4.943 4.606 1.00 90.62 110 GLU A O 1
ATOM 833 N N . LYS A 1 111 ? 5.580 6.792 5.086 1.00 93.56 111 LYS A N 1
ATOM 834 C CA . LYS A 1 111 ? 5.471 7.344 3.724 1.00 93.56 111 LYS A CA 1
ATOM 835 C C . LYS A 1 111 ? 4.888 6.348 2.718 1.00 93.56 111 LYS A C 1
ATOM 837 O O . LYS A 1 111 ? 5.279 6.352 1.555 1.00 93.56 111 LYS A O 1
ATOM 842 N N . LEU A 1 112 ? 3.981 5.476 3.144 1.00 95.19 112 LEU A N 1
ATOM 843 C CA . LEU A 1 112 ? 3.454 4.421 2.287 1.00 95.19 112 LEU A CA 1
ATOM 844 C C . LEU A 1 112 ? 2.432 4.976 1.290 1.00 95.19 112 LEU A C 1
ATOM 846 O O . LEU A 1 112 ? 1.574 5.793 1.631 1.00 95.19 112 LEU A O 1
ATOM 850 N N . GLY A 1 113 ? 2.513 4.496 0.053 1.00 96.50 113 GLY A N 1
ATOM 851 C CA . GLY A 1 113 ? 1.553 4.744 -1.018 1.00 96.50 113 GLY A CA 1
ATOM 852 C C . GLY A 1 113 ? 1.230 3.457 -1.768 1.00 96.50 113 GLY A C 1
ATOM 853 O O . GLY A 1 113 ? 1.917 2.448 -1.597 1.00 96.50 113 GLY A O 1
ATOM 854 N N . VAL A 1 114 ? 0.177 3.485 -2.586 1.00 97.38 114 VAL A N 1
ATOM 855 C CA . VAL A 1 114 ? -0.209 2.351 -3.435 1.00 97.38 114 VAL A CA 1
ATOM 856 C C . VAL A 1 114 ? 0.051 2.681 -4.895 1.00 97.38 114 VAL A C 1
ATOM 858 O O . VAL A 1 114 ? -0.647 3.507 -5.483 1.00 97.38 114 VAL A O 1
ATOM 861 N N . VAL A 1 115 ? 1.012 1.980 -5.487 1.00 97.50 115 VAL A N 1
ATOM 862 C CA . VAL A 1 115 ? 1.365 2.110 -6.902 1.00 97.50 115 VAL A CA 1
ATOM 863 C C . VAL A 1 115 ? 0.599 1.055 -7.698 1.00 97.50 115 VAL A C 1
ATOM 865 O O . VAL A 1 115 ? 0.729 -0.133 -7.391 1.00 97.50 115 VAL A O 1
ATOM 868 N N . PRO A 1 116 ? -0.224 1.433 -8.691 1.00 97.50 116 PRO A N 1
ATOM 869 C CA . PRO A 1 116 ? -0.915 0.467 -9.536 1.00 97.50 116 PRO A CA 1
ATOM 870 C C . PRO A 1 116 ? 0.070 -0.469 -10.242 1.00 97.50 116 PRO A C 1
ATOM 872 O O . PRO A 1 116 ? 1.100 -0.021 -10.743 1.00 97.50 116 PRO A O 1
ATOM 875 N N . ILE A 1 117 ? -0.262 -1.762 -10.330 1.00 97.44 117 ILE A N 1
ATOM 876 C CA . ILE A 1 117 ? 0.569 -2.718 -11.088 1.00 97.44 117 ILE A CA 1
ATOM 877 C C . ILE A 1 117 ? 0.632 -2.305 -12.567 1.00 97.44 117 ILE A C 1
ATOM 879 O O . ILE A 1 117 ? 1.670 -2.468 -13.199 1.00 97.44 117 ILE A O 1
ATOM 883 N N . ASP A 1 118 ? -0.444 -1.717 -13.098 1.00 97.50 118 ASP A N 1
ATOM 884 C CA . ASP A 1 118 ? -0.482 -1.201 -14.470 1.00 97.50 118 ASP A CA 1
ATOM 885 C C . ASP A 1 118 ? 0.513 -0.049 -14.686 1.00 97.50 118 ASP A C 1
ATOM 887 O O . ASP A 1 118 ? 1.153 0.003 -15.732 1.00 97.50 118 ASP A O 1
ATOM 891 N N . ASP A 1 119 ? 0.700 0.832 -13.695 1.00 97.00 119 ASP A N 1
ATOM 892 C CA . ASP A 1 119 ? 1.683 1.920 -13.769 1.00 97.00 119 ASP A CA 1
ATOM 893 C C . ASP A 1 119 ? 3.107 1.349 -13.746 1.00 97.00 119 ASP A C 1
ATOM 895 O O . ASP A 1 119 ? 3.933 1.761 -14.556 1.00 97.00 119 ASP A O 1
ATOM 899 N N . VAL A 1 120 ? 3.391 0.368 -12.880 1.00 97.19 120 VAL A N 1
ATOM 900 C CA . VAL A 1 120 ? 4.691 -0.334 -12.868 1.00 97.19 120 VAL A CA 1
ATOM 901 C C . VAL A 1 120 ? 4.958 -0.989 -14.223 1.00 97.19 120 VAL A C 1
ATOM 903 O O . VAL A 1 120 ? 6.004 -0.766 -14.824 1.00 97.19 120 VAL A O 1
ATOM 906 N N . LEU A 1 121 ? 3.991 -1.755 -14.731 1.00 96.94 121 LEU A N 1
ATOM 907 C CA . LEU A 1 121 ? 4.113 -2.453 -16.006 1.00 96.94 121 LEU A CA 1
ATOM 908 C C . LEU A 1 121 ? 4.308 -1.478 -17.171 1.00 96.94 121 LEU A C 1
ATOM 910 O O . LEU A 1 121 ? 5.114 -1.747 -18.053 1.00 96.94 121 LEU A O 1
ATOM 914 N N . HIS A 1 122 ? 3.598 -0.348 -17.172 1.00 96.25 122 HIS A N 1
ATOM 915 C CA . HIS A 1 122 ? 3.755 0.683 -18.191 1.00 96.25 122 HIS A CA 1
ATOM 916 C C . HIS A 1 122 ? 5.205 1.163 -18.281 1.00 96.25 122 HIS A C 1
ATOM 918 O O . HIS A 1 122 ? 5.766 1.140 -19.368 1.00 96.25 122 HIS A O 1
ATOM 924 N N . HIS A 1 123 ? 5.825 1.537 -17.159 1.00 96.25 123 HIS A N 1
ATOM 925 C CA . HIS A 1 123 ? 7.210 2.024 -17.153 1.00 96.25 123 HIS A CA 1
ATOM 926 C C . HIS A 1 123 ? 8.182 0.939 -17.639 1.00 96.25 123 HIS A C 1
ATOM 928 O O . HIS A 1 123 ? 8.992 1.195 -18.528 1.00 96.25 123 HIS A O 1
ATOM 934 N N . LEU A 1 124 ? 8.022 -0.299 -17.163 1.00 96.69 124 LEU A N 1
ATOM 935 C CA . LEU A 1 124 ? 8.875 -1.416 -17.579 1.00 96.69 124 LEU A CA 1
ATOM 936 C C . LEU A 1 124 ? 8.749 -1.743 -19.072 1.00 96.69 124 LEU A C 1
ATOM 938 O O . LEU A 1 124 ? 9.750 -2.016 -19.724 1.00 96.69 124 LEU A O 1
ATOM 942 N N . LEU A 1 125 ? 7.546 -1.662 -19.650 1.00 95.88 125 LEU A N 1
ATOM 943 C CA . LEU A 1 125 ? 7.338 -1.869 -21.090 1.00 95.88 125 LEU A CA 1
ATOM 944 C C . LEU A 1 125 ? 8.046 -0.819 -21.961 1.00 95.88 125 LEU A C 1
ATOM 946 O O . LEU A 1 125 ? 8.284 -1.075 -23.139 1.00 95.88 125 LEU A O 1
ATOM 950 N N . PHE A 1 126 ? 8.375 0.346 -21.399 1.00 93.69 126 PHE A N 1
ATOM 951 C CA . PHE A 1 126 ? 9.165 1.390 -22.055 1.00 93.69 126 PHE A CA 1
ATOM 952 C C . PHE A 1 126 ? 10.641 1.386 -21.625 1.00 93.69 126 PHE A C 1
ATOM 954 O O . PHE A 1 126 ? 11.346 2.357 -21.891 1.00 93.69 126 PHE A O 1
ATOM 961 N N . GLY A 1 127 ? 11.114 0.321 -20.967 1.00 92.44 127 GLY A N 1
ATOM 962 C CA . GLY A 1 127 ? 12.501 0.201 -20.504 1.00 92.44 127 GLY A CA 1
ATOM 963 C C . GLY A 1 127 ? 12.853 1.146 -19.351 1.00 92.44 127 GLY A C 1
ATOM 964 O O . GLY A 1 127 ? 14.022 1.433 -19.120 1.00 92.44 127 GLY A O 1
ATOM 965 N N . GLN A 1 128 ? 11.855 1.674 -18.637 1.00 93.31 128 GLN A N 1
ATOM 966 C CA . GLN A 1 128 ? 12.066 2.575 -17.507 1.00 93.31 128 GLN A CA 1
ATOM 967 C C . GLN A 1 128 ? 12.080 1.778 -16.203 1.00 93.31 128 GLN A C 1
ATOM 969 O O . GLN A 1 128 ? 11.075 1.180 -15.819 1.00 93.31 128 GLN A O 1
ATOM 974 N N . LEU A 1 129 ? 13.207 1.825 -15.491 1.00 93.12 129 LEU A N 1
ATOM 975 C CA . LEU A 1 129 ? 13.395 1.161 -14.193 1.00 93.12 129 LEU A CA 1
ATOM 976 C C . LEU A 1 129 ? 13.031 2.059 -12.999 1.00 93.12 129 LEU A C 1
ATOM 978 O O . LEU A 1 129 ? 13.161 1.663 -11.840 1.00 93.12 129 LEU A O 1
ATOM 982 N N . GLU A 1 130 ? 12.537 3.265 -13.271 1.00 93.88 130 GLU A N 1
ATOM 983 C CA . GLU A 1 130 ? 12.138 4.241 -12.266 1.00 93.88 130 GLU A CA 1
ATOM 984 C C . GLU A 1 130 ? 10.846 4.955 -12.682 1.00 93.88 130 GLU A C 1
ATOM 986 O O . GLU A 1 130 ? 10.680 5.360 -13.834 1.00 93.88 130 GLU A O 1
ATOM 991 N N . ILE A 1 131 ? 9.923 5.138 -11.732 1.00 93.44 131 ILE A N 1
ATOM 992 C CA . ILE A 1 131 ? 8.785 6.049 -11.914 1.00 93.44 131 ILE A CA 1
ATOM 993 C C . ILE A 1 131 ? 9.223 7.435 -11.463 1.00 93.44 131 ILE A C 1
ATOM 995 O O . ILE A 1 131 ? 9.313 7.708 -10.261 1.00 93.44 131 ILE A O 1
ATOM 999 N N . GLU A 1 132 ? 9.465 8.313 -12.431 1.00 89.12 132 GLU A N 1
ATOM 1000 C CA . GLU A 1 132 ? 9.891 9.686 -12.180 1.00 89.12 132 GLU A CA 1
ATOM 1001 C C . GLU A 1 132 ? 8.897 10.445 -11.296 1.00 89.12 132 GLU A C 1
ATOM 1003 O O . GLU A 1 132 ? 7.678 10.474 -11.522 1.00 89.12 132 GLU A O 1
ATOM 1008 N N . ALA A 1 133 ? 9.448 11.154 -10.320 1.00 80.69 133 ALA A N 1
ATOM 1009 C CA . ALA A 1 133 ? 8.727 12.134 -9.538 1.00 80.69 133 ALA A CA 1
ATOM 1010 C C . ALA A 1 133 ? 8.612 13.435 -10.343 1.00 80.69 133 ALA A C 1
ATOM 1012 O O . ALA A 1 133 ? 9.289 14.417 -10.057 1.00 80.69 133 ALA A O 1
ATOM 1013 N N . LYS A 1 134 ? 7.778 13.450 -11.388 1.00 72.50 134 LYS A N 1
ATOM 1014 C CA . LYS A 1 134 ? 7.540 14.683 -12.148 1.00 72.50 134 LYS A CA 1
ATOM 1015 C C . LYS A 1 134 ? 6.932 15.727 -11.217 1.00 72.50 134 LYS A C 1
ATOM 1017 O O . LYS A 1 134 ? 5.750 15.653 -10.876 1.00 72.50 134 LYS A O 1
ATOM 1022 N N . SER A 1 135 ? 7.738 16.704 -10.810 1.00 52.66 135 SER A N 1
ATOM 1023 C CA . SER A 1 135 ? 7.224 17.981 -10.333 1.00 52.66 135 SER A CA 1
ATOM 1024 C C . SER A 1 135 ? 6.351 18.537 -11.448 1.00 52.66 135 SER A C 1
ATOM 1026 O O . SER A 1 135 ? 6.750 18.520 -12.614 1.00 52.66 135 SER A O 1
ATOM 1028 N N . THR A 1 136 ? 5.145 19.001 -11.125 1.00 44.06 136 THR A N 1
ATOM 1029 C CA . THR A 1 136 ? 4.403 19.849 -12.061 1.00 44.06 136 THR A CA 1
ATOM 1030 C C . THR A 1 136 ? 5.371 20.914 -12.574 1.00 44.06 136 THR A C 1
ATOM 1032 O O . THR A 1 136 ? 6.083 21.475 -11.734 1.00 44.06 136 THR A O 1
ATOM 1035 N N . PRO A 1 137 ? 5.436 21.188 -13.889 1.00 42.94 137 PRO A N 1
ATOM 1036 C CA . PRO A 1 137 ? 6.200 22.323 -14.362 1.00 42.94 137 PRO A CA 1
ATOM 1037 C C . PRO A 1 137 ? 5.588 23.542 -13.677 1.00 42.94 137 PRO A C 1
ATOM 1039 O O . PRO A 1 137 ? 4.470 23.949 -13.984 1.00 42.94 137 PRO A O 1
ATOM 1042 N N . THR A 1 138 ? 6.266 24.068 -12.660 1.00 44.72 138 THR A N 1
ATOM 1043 C CA . THR A 1 138 ? 6.058 25.456 -12.281 1.00 44.72 138 THR A CA 1
ATOM 1044 C C . THR A 1 138 ? 6.378 26.228 -13.550 1.00 44.72 138 THR A C 1
ATOM 1046 O O . THR A 1 138 ? 7.385 25.923 -14.183 1.00 44.72 138 THR A O 1
ATOM 1049 N N . ASP A 1 139 ? 5.477 27.121 -13.940 1.00 42.97 139 ASP A N 1
ATOM 1050 C CA . ASP A 1 139 ? 5.380 27.869 -15.202 1.00 42.97 139 ASP A CA 1
ATOM 1051 C C . ASP A 1 139 ? 6.586 28.813 -15.449 1.00 42.97 139 ASP A C 1
ATOM 1053 O O . ASP A 1 139 ? 6.452 30.009 -15.697 1.00 42.97 139 ASP A O 1
ATOM 1057 N N . THR A 1 140 ? 7.794 28.276 -15.318 1.00 42.88 140 THR A N 1
ATOM 1058 C CA . THR A 1 140 ? 9.088 28.933 -15.447 1.00 42.88 140 THR A CA 1
ATOM 1059 C C . THR A 1 140 ? 9.926 28.155 -16.461 1.00 42.88 140 THR A C 1
ATOM 1061 O O . THR A 1 140 ? 11.097 27.862 -16.234 1.00 42.88 140 THR A O 1
ATOM 1064 N N . ASP A 1 141 ? 9.323 27.824 -17.605 1.00 44.94 141 ASP A N 1
ATOM 1065 C CA . ASP A 1 141 ? 10.061 27.596 -18.848 1.00 44.94 141 ASP A CA 1
ATOM 1066 C C . ASP A 1 141 ? 10.703 28.931 -19.268 1.00 44.94 141 ASP A C 1
ATOM 1068 O O . ASP A 1 141 ? 10.236 29.636 -20.160 1.00 44.94 141 ASP A O 1
ATOM 1072 N N . SER A 1 142 ? 11.778 29.309 -18.579 1.00 41.94 142 SER A N 1
ATOM 1073 C CA . SER A 1 142 ? 12.722 30.320 -19.041 1.00 41.94 142 SER A CA 1
ATOM 1074 C C . SER A 1 142 ? 14.016 29.600 -19.376 1.00 41.94 142 SER A C 1
ATOM 1076 O O . SER A 1 142 ? 14.947 29.543 -18.576 1.00 41.94 142 SER A O 1
ATOM 1078 N N . TRP A 1 143 ? 14.045 29.004 -20.566 1.00 44.81 143 TRP A N 1
ATOM 1079 C CA . TRP A 1 143 ? 15.250 28.465 -21.186 1.00 44.81 143 TRP A CA 1
ATOM 1080 C C . TRP A 1 143 ? 16.154 29.624 -21.636 1.00 44.81 143 TRP A C 1
ATOM 1082 O O . TRP A 1 143 ? 16.282 29.897 -22.826 1.00 44.81 143 TRP A O 1
ATOM 1092 N N . GLU A 1 144 ? 16.765 30.331 -20.686 1.00 41.94 144 GLU A N 1
ATOM 1093 C CA . GLU A 1 144 ? 17.964 31.129 -20.953 1.00 41.94 144 GLU A CA 1
ATOM 1094 C C . GLU A 1 144 ? 19.171 30.240 -20.642 1.00 41.94 144 GLU A C 1
ATOM 1096 O O . GLU A 1 144 ? 19.574 30.067 -19.493 1.00 41.94 144 GLU A O 1
ATOM 1101 N N . TRP A 1 145 ? 19.701 29.591 -21.683 1.00 46.97 145 TRP A N 1
ATOM 1102 C CA . TRP A 1 145 ? 21.003 28.930 -21.637 1.00 46.97 145 TRP A CA 1
ATOM 1103 C C . TRP A 1 145 ? 22.100 29.990 -21.488 1.00 46.97 145 TRP A C 1
ATOM 1105 O O . TRP A 1 145 ? 22.692 30.420 -22.475 1.00 46.97 145 TRP A O 1
ATOM 1115 N N . ASP A 1 146 ? 22.380 30.400 -20.254 1.00 45.22 146 ASP A N 1
ATOM 1116 C CA . ASP A 1 146 ? 23.667 31.010 -19.928 1.00 45.22 146 ASP A CA 1
ATOM 1117 C C . ASP A 1 146 ? 24.712 29.884 -19.856 1.00 45.22 146 ASP A C 1
ATOM 1119 O O . ASP A 1 146 ? 24.845 29.177 -18.855 1.00 45.22 146 ASP A O 1
ATOM 1123 N N . GLU A 1 147 ? 25.460 29.698 -20.950 1.00 48.66 147 GLU A N 1
ATOM 1124 C CA . GLU A 1 147 ? 26.566 28.730 -21.079 1.00 48.66 147 GLU A CA 1
ATOM 1125 C C . GLU A 1 147 ? 27.742 28.989 -20.107 1.00 48.66 147 GLU A C 1
ATOM 1127 O O . GLU A 1 147 ? 28.688 28.201 -20.051 1.00 48.66 147 GLU A O 1
ATOM 1132 N N . GLU A 1 148 ? 27.695 30.049 -19.295 1.00 46.19 148 GLU A N 1
ATOM 1133 C CA . GLU A 1 148 ? 28.814 30.480 -18.450 1.00 46.19 148 GLU A CA 1
ATOM 1134 C C . GLU A 1 148 ? 28.781 29.961 -16.996 1.00 46.19 148 GLU A C 1
ATOM 1136 O O . GLU A 1 148 ? 29.741 30.161 -16.251 1.00 46.19 148 GLU A O 1
ATOM 1141 N N . ALA A 1 149 ? 27.735 29.254 -16.559 1.00 49.00 149 ALA A N 1
ATOM 1142 C CA . ALA A 1 149 ? 27.627 28.766 -15.178 1.00 49.00 149 ALA A CA 1
ATOM 1143 C C . ALA A 1 149 ? 28.094 27.306 -15.012 1.00 49.00 149 ALA A C 1
ATOM 1145 O O . ALA A 1 149 ? 27.393 26.472 -14.443 1.00 49.00 149 ALA A O 1
ATOM 1146 N N . ARG A 1 150 ? 29.317 26.978 -15.452 1.00 48.84 150 ARG A N 1
ATOM 1147 C CA . ARG A 1 150 ? 30.020 25.760 -14.996 1.00 48.84 150 ARG A CA 1
ATOM 1148 C C . ARG A 1 150 ? 30.546 25.959 -13.570 1.00 48.84 150 ARG A C 1
ATOM 1150 O O . ARG A 1 150 ? 31.753 25.992 -13.341 1.00 48.84 150 ARG A O 1
ATOM 1157 N N . HIS A 1 151 ? 29.633 26.103 -12.612 1.00 47.06 151 HIS A N 1
ATOM 1158 C CA . HIS A 1 151 ? 29.952 25.981 -11.195 1.00 47.06 151 HIS A CA 1
ATOM 1159 C C . HIS A 1 151 ? 29.453 24.634 -10.669 1.00 47.06 151 HIS A C 1
ATOM 1161 O O . HIS A 1 151 ? 28.273 24.302 -10.695 1.00 47.06 151 HIS A O 1
ATOM 1167 N N . GLU A 1 152 ? 30.436 23.859 -10.238 1.00 49.31 152 GLU A N 1
ATOM 1168 C CA . GLU A 1 152 ? 30.448 22.461 -9.823 1.00 49.31 152 GLU A CA 1
ATOM 1169 C C . GLU A 1 152 ? 29.791 22.254 -8.441 1.00 49.31 152 GLU A C 1
ATOM 1171 O O . GLU A 1 152 ? 30.386 21.672 -7.542 1.00 49.31 152 GLU A O 1
ATOM 1176 N N . ASP A 1 153 ? 28.569 22.765 -8.254 1.00 48.06 153 ASP A N 1
ATOM 1177 C CA . ASP A 1 153 ? 27.813 22.640 -6.997 1.00 48.06 153 ASP A CA 1
ATOM 1178 C C . ASP A 1 153 ? 26.320 22.383 -7.273 1.00 48.06 153 ASP A C 1
ATOM 1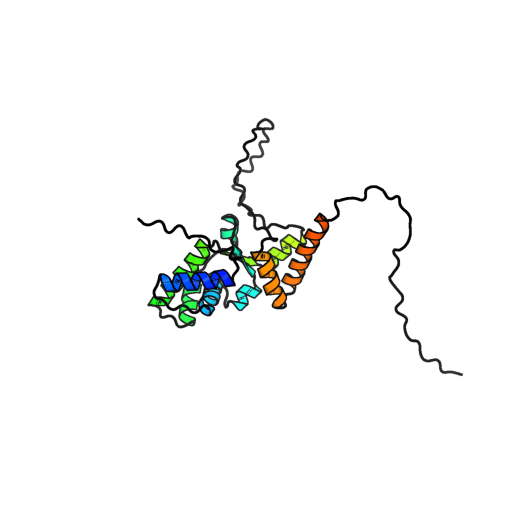180 O O . ASP A 1 153 ? 25.421 23.132 -6.893 1.00 48.06 153 ASP A O 1
ATOM 1184 N N . SER A 1 154 ? 26.036 21.316 -8.022 1.00 45.53 154 SER A N 1
ATOM 1185 C CA . SER A 1 154 ? 24.668 20.868 -8.296 1.00 45.53 154 SER A CA 1
ATOM 1186 C C . SER A 1 154 ? 24.132 20.040 -7.119 1.00 45.53 154 SER A C 1
ATOM 1188 O O . SER A 1 154 ? 23.854 18.850 -7.254 1.00 45.53 154 SER A O 1
ATOM 1190 N N . ASN A 1 155 ? 23.917 20.676 -5.965 1.00 45.34 155 ASN A N 1
ATOM 1191 C CA . ASN A 1 155 ? 22.980 20.180 -4.949 1.00 45.34 155 ASN A CA 1
ATOM 1192 C C . ASN A 1 155 ? 21.529 20.488 -5.379 1.00 45.34 155 ASN A C 1
ATOM 1194 O O . ASN A 1 155 ? 20.745 21.066 -4.625 1.00 45.34 155 ASN A O 1
ATOM 1198 N N . TYR A 1 156 ? 21.188 20.181 -6.634 1.00 50.25 156 TYR A N 1
ATOM 1199 C CA . TYR A 1 156 ? 19.804 20.196 -7.080 1.00 50.25 156 TYR A CA 1
ATOM 1200 C C . TYR A 1 156 ? 19.114 19.000 -6.427 1.00 50.25 156 TYR A C 1
ATOM 1202 O O . TYR A 1 156 ? 19.395 17.850 -6.762 1.00 50.25 156 TYR A O 1
ATOM 1210 N N . ASP A 1 157 ? 18.234 19.291 -5.470 1.00 57.12 157 ASP A N 1
ATOM 1211 C CA . ASP A 1 157 ? 17.320 18.337 -4.838 1.00 57.12 157 ASP A CA 1
ATOM 1212 C C . ASP A 1 157 ? 16.263 17.910 -5.868 1.00 57.12 157 ASP A C 1
ATOM 1214 O O . ASP A 1 157 ? 15.107 18.336 -5.840 1.00 57.12 157 ASP A O 1
ATOM 1218 N N . TYR A 1 158 ? 16.694 17.145 -6.874 1.00 59.41 158 TYR A N 1
ATOM 1219 C CA . TYR A 1 158 ? 15.779 16.501 -7.800 1.00 59.41 158 TYR A CA 1
ATOM 1220 C C . TYR A 1 158 ? 14.958 15.491 -6.998 1.00 59.41 158 TYR A C 1
ATOM 1222 O O . TYR A 1 158 ? 15.534 14.651 -6.300 1.00 59.41 158 TYR A O 1
ATOM 1230 N N . PRO A 1 159 ? 13.617 15.554 -7.064 1.00 68.75 159 PRO A N 1
ATOM 1231 C CA . PRO A 1 159 ? 12.792 14.628 -6.315 1.00 68.75 159 PRO A CA 1
ATOM 1232 C C . PRO A 1 159 ? 13.105 13.204 -6.776 1.00 68.75 159 PRO A C 1
ATOM 1234 O O . PRO A 1 159 ? 12.934 12.867 -7.945 1.00 68.75 159 PRO A O 1
ATOM 1237 N N . LEU A 1 160 ? 13.558 12.373 -5.836 1.00 82.25 160 LEU A N 1
ATOM 1238 C CA . LEU A 1 160 ? 13.857 10.967 -6.090 1.00 82.25 160 LEU A CA 1
ATOM 1239 C C . LEU A 1 160 ? 12.606 10.266 -6.642 1.00 82.25 160 LEU A C 1
ATOM 1241 O O . LEU A 1 160 ? 11.513 10.374 -6.059 1.00 82.25 160 LEU A O 1
ATOM 1245 N N . GLY A 1 161 ? 12.754 9.572 -7.768 1.00 90.75 161 GLY A N 1
ATOM 1246 C CA . GLY A 1 161 ? 11.721 8.713 -8.321 1.00 90.75 161 GLY A CA 1
ATOM 1247 C C . GLY A 1 161 ? 11.689 7.358 -7.615 1.00 90.75 161 GLY A C 1
ATOM 1248 O O . GLY A 1 161 ? 12.454 7.061 -6.692 1.00 90.75 161 GLY A O 1
ATOM 1249 N N . LEU A 1 162 ? 10.706 6.543 -7.988 1.00 94.44 162 LEU A N 1
ATOM 1250 C CA . LEU A 1 162 ? 10.501 5.227 -7.393 1.00 94.44 162 LEU A CA 1
ATOM 1251 C C . LEU A 1 162 ? 11.257 4.164 -8.185 1.00 94.44 162 LEU A C 1
ATOM 1253 O O . LEU A 1 162 ? 10.801 3.762 -9.253 1.00 94.44 162 LEU A O 1
ATOM 1257 N N . ASN A 1 163 ? 12.354 3.672 -7.613 1.00 94.31 163 ASN A N 1
ATOM 1258 C CA . ASN A 1 163 ? 13.121 2.557 -8.161 1.00 94.31 163 ASN A CA 1
ATOM 1259 C C . ASN A 1 163 ? 12.280 1.260 -8.181 1.00 94.31 163 ASN A C 1
ATOM 1261 O O . ASN A 1 163 ? 11.856 0.756 -7.129 1.00 94.31 163 ASN A O 1
ATOM 1265 N N . LEU A 1 164 ? 12.060 0.709 -9.376 1.00 95.56 164 LEU A N 1
ATOM 1266 C CA . LEU A 1 164 ? 11.266 -0.500 -9.609 1.00 95.56 164 LEU A CA 1
ATOM 1267 C C . LEU A 1 164 ? 12.010 -1.798 -9.257 1.00 95.56 164 LEU A C 1
ATOM 1269 O O . LEU A 1 164 ? 11.358 -2.799 -8.971 1.00 95.56 164 LEU A O 1
ATOM 1273 N N . HIS A 1 165 ? 13.338 -1.752 -9.150 1.00 93.44 165 HIS A N 1
ATOM 1274 C CA . HIS A 1 165 ? 14.171 -2.818 -8.579 1.00 93.44 165 HIS A CA 1
ATOM 1275 C C . HIS A 1 165 ? 14.193 -2.814 -7.049 1.00 93.44 165 HIS A C 1
ATOM 1277 O O . HIS A 1 165 ? 14.774 -3.693 -6.411 1.00 93.44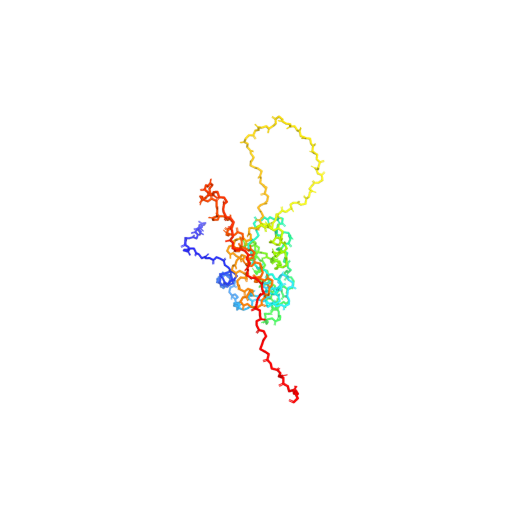 165 HIS A O 1
ATOM 1283 N N . SER A 1 166 ? 13.548 -1.834 -6.405 1.00 91.56 166 SER A N 1
ATOM 1284 C CA . SER A 1 166 ? 13.486 -1.818 -4.946 1.00 91.56 166 SER A CA 1
ATOM 1285 C C . SER A 1 166 ? 12.811 -3.080 -4.404 1.00 91.56 166 SER A C 1
ATOM 1287 O O . SER A 1 166 ? 11.798 -3.559 -4.918 1.00 91.56 166 SER A O 1
ATOM 1289 N N . GLN A 1 167 ? 13.335 -3.585 -3.287 1.00 89.88 167 GLN A N 1
ATOM 1290 C CA . GLN A 1 167 ? 12.848 -4.813 -2.659 1.00 89.88 167 GLN A CA 1
ATOM 1291 C C . GLN A 1 167 ? 11.333 -4.805 -2.386 1.00 89.88 167 GLN A C 1
ATOM 1293 O O . GLN A 1 167 ? 10.675 -5.834 -2.509 1.00 89.88 167 GLN A O 1
ATOM 1298 N N . TRP A 1 168 ? 10.756 -3.646 -2.055 1.00 90.88 168 TRP A N 1
ATOM 1299 C CA . TRP A 1 168 ? 9.312 -3.497 -1.860 1.00 90.88 168 TRP A CA 1
ATOM 1300 C C . TRP A 1 168 ? 8.502 -3.791 -3.125 1.00 90.88 168 TRP A C 1
ATOM 1302 O O . TRP A 1 168 ? 7.441 -4.413 -3.038 1.00 90.88 168 TRP A O 1
ATOM 1312 N N . ILE A 1 169 ? 8.989 -3.336 -4.281 1.00 94.31 169 ILE A N 1
ATOM 1313 C CA . ILE A 1 169 ? 8.343 -3.566 -5.572 1.00 94.31 169 ILE A CA 1
ATOM 1314 C C . ILE A 1 169 ? 8.510 -5.027 -5.968 1.00 94.31 169 ILE A C 1
ATOM 1316 O O . ILE A 1 169 ? 7.506 -5.694 -6.209 1.00 94.31 169 ILE A O 1
ATOM 1320 N N . VAL A 1 170 ? 9.735 -5.555 -5.927 1.00 94.50 170 VAL A N 1
ATOM 1321 C CA . VAL A 1 170 ? 10.022 -6.945 -6.310 1.00 94.50 170 VAL A CA 1
ATOM 1322 C C . VAL A 1 170 ? 9.242 -7.941 -5.443 1.00 94.50 170 VAL A C 1
ATOM 1324 O O . VAL A 1 170 ? 8.544 -8.804 -5.975 1.00 94.50 170 VAL A O 1
ATOM 1327 N N . GLU A 1 171 ? 9.257 -7.804 -4.112 1.00 92.69 171 GLU A N 1
ATOM 1328 C CA . GLU A 1 171 ? 8.483 -8.687 -3.223 1.00 92.69 171 GLU A CA 1
ATOM 1329 C C . GLU A 1 171 ? 6.969 -8.525 -3.411 1.00 92.69 171 GLU A C 1
ATOM 1331 O O . GLU A 1 171 ? 6.212 -9.498 -3.313 1.00 92.69 171 GLU A O 1
ATOM 1336 N N . GLY A 1 172 ? 6.510 -7.299 -3.679 1.00 92.88 172 GLY A N 1
ATOM 1337 C CA . GLY A 1 172 ? 5.113 -7.008 -3.978 1.00 92.88 172 GLY A CA 1
ATOM 1338 C C . GLY A 1 172 ? 4.646 -7.709 -5.254 1.00 92.88 172 GLY A C 1
ATOM 1339 O O . GLY A 1 172 ? 3.615 -8.386 -5.246 1.00 92.88 172 GLY A O 1
ATOM 1340 N N . LEU A 1 173 ? 5.437 -7.606 -6.323 1.00 96.06 173 LEU A N 1
ATOM 1341 C CA . LEU A 1 173 ? 5.196 -8.279 -7.594 1.00 96.06 173 LEU A CA 1
ATOM 1342 C C . LEU A 1 173 ? 5.258 -9.800 -7.439 1.00 96.06 173 LEU A C 1
ATOM 1344 O O . LEU A 1 173 ? 4.352 -10.487 -7.899 1.00 96.06 173 LEU A O 1
ATOM 1348 N N . GLN A 1 174 ? 6.242 -10.346 -6.718 1.00 95.69 174 GLN A N 1
ATOM 1349 C CA . GLN A 1 174 ? 6.311 -11.783 -6.421 1.00 95.69 174 GLN A CA 1
ATOM 1350 C C . GLN A 1 174 ? 5.062 -12.267 -5.678 1.00 95.69 174 GLN A C 1
ATOM 1352 O O . GLN A 1 174 ? 4.513 -13.326 -5.985 1.00 95.69 174 GLN A O 1
ATOM 1357 N N . ALA A 1 175 ? 4.570 -11.500 -4.702 1.00 92.06 175 ALA A N 1
ATOM 1358 C CA . ALA A 1 175 ? 3.346 -11.840 -3.986 1.00 92.06 175 ALA A CA 1
ATOM 1359 C C . ALA A 1 175 ? 2.102 -11.798 -4.893 1.00 92.06 175 ALA A C 1
ATOM 1361 O O . ALA A 1 175 ? 1.226 -12.654 -4.749 1.00 92.06 175 ALA A O 1
ATOM 1362 N N . ALA A 1 176 ? 2.022 -10.836 -5.816 1.00 94.56 176 ALA A N 1
ATOM 1363 C CA . ALA A 1 176 ? 0.936 -10.724 -6.790 1.00 94.56 176 ALA A CA 1
ATOM 1364 C C . ALA A 1 176 ? 0.982 -11.846 -7.844 1.00 94.56 176 ALA A C 1
ATOM 1366 O O . ALA A 1 176 ? -0.041 -12.478 -8.109 1.00 94.56 176 ALA A O 1
ATOM 1367 N N . ALA A 1 177 ? 2.168 -12.173 -8.361 1.00 96.12 177 ALA A N 1
ATOM 1368 C CA . ALA A 1 177 ? 2.402 -13.276 -9.291 1.00 96.12 177 ALA A CA 1
ATOM 1369 C C . ALA A 1 177 ? 2.049 -14.633 -8.659 1.00 96.12 177 ALA A C 1
ATOM 1371 O O . ALA A 1 177 ? 1.306 -15.419 -9.236 1.00 96.12 177 ALA A O 1
ATOM 1372 N N . ASN A 1 178 ? 2.447 -14.868 -7.403 1.00 95.00 178 ASN A N 1
ATOM 1373 C CA . ASN A 1 178 ? 2.005 -16.041 -6.634 1.00 95.00 178 ASN A CA 1
ATOM 1374 C C . ASN A 1 178 ? 0.477 -16.085 -6.423 1.00 95.00 178 ASN A C 1
ATOM 1376 O O . ASN A 1 178 ? -0.093 -17.149 -6.185 1.00 95.00 178 ASN A O 1
ATOM 1380 N N . GLY A 1 179 ? -0.189 -14.930 -6.497 1.00 92.00 179 GLY A N 1
ATOM 1381 C CA . GLY A 1 179 ? -1.645 -14.790 -6.535 1.00 92.00 179 GLY A CA 1
ATOM 1382 C C . GLY A 1 179 ? -2.261 -14.964 -7.928 1.00 92.00 179 GLY A C 1
ATOM 1383 O O . GLY A 1 179 ? -3.458 -14.723 -8.074 1.00 92.00 179 GLY A O 1
ATOM 1384 N N . ASN A 1 180 ? -1.474 -15.394 -8.919 1.00 93.62 180 ASN A N 1
ATOM 1385 C CA . ASN A 1 180 ? -1.846 -15.594 -10.318 1.00 93.62 180 ASN A CA 1
ATOM 1386 C C . ASN A 1 180 ? -2.209 -14.293 -11.067 1.00 93.62 180 ASN A C 1
ATOM 1388 O O . ASN A 1 180 ? -3.045 -14.311 -11.973 1.00 93.62 180 ASN A O 1
ATOM 1392 N N . ASP A 1 181 ? -1.598 -13.160 -10.694 1.00 96.31 181 ASP A N 1
ATOM 1393 C CA . ASP A 1 181 ? -1.692 -11.916 -11.466 1.00 96.31 181 ASP A CA 1
ATOM 1394 C C . ASP A 1 181 ? -0.705 -11.949 -12.646 1.00 96.31 181 ASP A C 1
ATOM 1396 O O . ASP A 1 181 ? 0.515 -11.905 -12.471 1.00 96.31 181 ASP A O 1
ATOM 1400 N N . GLY A 1 182 ? -1.239 -12.026 -13.868 1.00 97.31 182 GLY A N 1
ATOM 1401 C CA . GLY A 1 182 ? -0.431 -12.092 -15.087 1.00 97.31 182 GLY A CA 1
ATOM 1402 C C . GLY A 1 182 ? 0.420 -10.844 -15.335 1.00 97.31 182 GLY A C 1
ATOM 1403 O O . GLY A 1 182 ? 1.520 -10.961 -15.868 1.00 97.31 182 GLY A O 1
ATOM 1404 N N . ARG A 1 183 ? -0.028 -9.659 -14.902 1.00 97.81 183 ARG A N 1
ATOM 1405 C CA . ARG A 1 183 ? 0.742 -8.415 -15.069 1.00 97.81 183 ARG A CA 1
ATOM 1406 C C . ARG A 1 183 ? 1.997 -8.441 -14.214 1.00 97.81 183 ARG A C 1
ATOM 1408 O O . ARG A 1 183 ? 3.049 -8.006 -14.662 1.00 97.81 183 ARG A O 1
ATOM 1415 N N . ALA A 1 184 ? 1.891 -8.998 -13.009 1.00 97.25 184 ALA A N 1
ATOM 1416 C CA . ALA A 1 184 ? 3.029 -9.146 -12.115 1.00 97.25 184 ALA A CA 1
ATOM 1417 C C . ALA A 1 184 ? 4.068 -10.139 -12.659 1.00 97.25 184 ALA A C 1
ATOM 1419 O O . ALA A 1 184 ? 5.261 -9.888 -12.529 1.00 97.25 184 ALA A O 1
ATOM 1420 N N . HIS A 1 185 ? 3.636 -11.222 -13.318 1.00 97.94 185 HIS A N 1
ATOM 1421 C CA . HIS A 1 185 ? 4.557 -12.123 -14.020 1.00 97.94 185 HIS A CA 1
ATOM 1422 C C . HIS A 1 185 ? 5.329 -11.412 -15.133 1.00 97.94 185 HIS A C 1
ATOM 1424 O O . HIS A 1 185 ? 6.543 -11.568 -15.216 1.00 97.94 185 HIS A O 1
ATOM 1430 N N . VAL A 1 186 ? 4.641 -10.617 -15.958 1.00 97.94 186 VAL A N 1
ATOM 1431 C CA . VAL A 1 186 ? 5.290 -9.853 -17.035 1.00 97.94 186 VAL A CA 1
ATOM 1432 C C . VAL A 1 186 ? 6.242 -8.806 -16.460 1.00 97.94 186 VAL A C 1
ATOM 1434 O O . VAL A 1 186 ? 7.379 -8.723 -16.901 1.00 97.94 186 VAL A O 1
ATOM 1437 N N . ALA A 1 187 ? 5.816 -8.053 -15.443 1.00 97.62 187 ALA A N 1
ATOM 1438 C CA . ALA A 1 187 ? 6.663 -7.058 -14.791 1.00 97.62 187 ALA A CA 1
ATOM 1439 C C . ALA A 1 187 ? 7.944 -7.679 -14.204 1.00 97.62 187 ALA A C 1
ATOM 1441 O O . ALA A 1 187 ? 9.024 -7.137 -14.396 1.00 97.62 187 ALA A O 1
ATOM 1442 N N . LEU A 1 188 ? 7.847 -8.839 -13.542 1.00 97.38 188 LEU A N 1
ATOM 1443 C CA . LEU A 1 188 ? 9.026 -9.552 -13.038 1.00 97.38 188 LEU A CA 1
ATOM 1444 C C . LEU A 1 188 ? 9.942 -10.039 -14.162 1.00 97.38 188 LEU A C 1
ATOM 1446 O O . LEU A 1 188 ? 11.152 -9.956 -14.015 1.00 97.38 188 LEU A O 1
ATOM 1450 N N . ALA A 1 189 ? 9.382 -10.539 -15.267 1.00 96.81 189 ALA A N 1
ATOM 1451 C CA . ALA A 1 189 ? 10.181 -10.963 -16.413 1.00 96.81 189 ALA A CA 1
ATOM 1452 C C . ALA A 1 189 ? 10.968 -9.790 -17.017 1.00 96.81 189 ALA A C 1
ATOM 1454 O O . ALA A 1 189 ? 12.151 -9.946 -17.277 1.00 96.81 189 ALA A O 1
ATOM 1455 N N . LEU A 1 190 ? 10.338 -8.618 -17.165 1.00 96.38 190 LEU A N 1
ATOM 1456 C CA . LEU A 1 190 ? 10.998 -7.407 -17.669 1.00 96.38 190 LEU A CA 1
ATOM 1457 C C . LEU A 1 190 ? 12.104 -6.905 -16.729 1.00 96.38 190 LEU A C 1
ATOM 1459 O O . LEU A 1 190 ? 13.140 -6.456 -17.200 1.00 96.38 190 LEU A O 1
ATOM 1463 N N . LEU A 1 191 ? 11.899 -6.994 -15.410 1.00 95.12 191 LEU A N 1
ATOM 1464 C CA . LEU A 1 191 ? 12.944 -6.648 -14.442 1.00 95.12 191 LEU A CA 1
ATOM 1465 C C . LEU A 1 191 ? 14.153 -7.588 -14.558 1.00 95.12 191 LEU A C 1
ATOM 1467 O O . LEU A 1 191 ? 15.278 -7.111 -14.562 1.00 95.12 191 LEU A O 1
ATOM 1471 N N . LEU A 1 192 ? 13.929 -8.898 -14.698 1.00 91.94 192 LEU A N 1
ATOM 1472 C CA . LEU A 1 192 ? 15.015 -9.875 -14.856 1.00 91.94 192 LEU A CA 1
ATOM 1473 C C . LEU A 1 192 ? 15.765 -9.713 -16.187 1.00 91.94 192 LEU A C 1
ATOM 1475 O O . LEU A 1 192 ? 16.980 -9.842 -16.213 1.00 91.94 192 LEU A O 1
ATOM 1479 N N . ASP A 1 193 ? 15.051 -9.414 -17.274 1.00 90.25 193 ASP A N 1
ATOM 1480 C CA . ASP A 1 193 ? 15.648 -9.150 -18.595 1.00 90.25 193 ASP A CA 1
ATOM 1481 C C . ASP A 1 193 ? 16.570 -7.920 -18.546 1.00 90.25 193 ASP A C 1
ATOM 1483 O O . ASP A 1 193 ? 17.675 -7.935 -19.077 1.00 90.25 193 ASP A O 1
ATOM 1487 N N . SER A 1 194 ? 16.171 -6.883 -17.797 1.00 84.25 194 SER A N 1
ATOM 1488 C CA . SER A 1 194 ? 17.017 -5.703 -17.588 1.00 84.25 194 SER A CA 1
ATOM 1489 C C . SER A 1 194 ? 18.273 -5.964 -16.748 1.00 84.25 194 SER A C 1
ATOM 1491 O O . SER A 1 194 ? 19.205 -5.175 -16.823 1.00 84.25 194 SER A O 1
ATOM 1493 N N . GLU A 1 195 ? 18.308 -7.040 -15.952 1.00 76.62 195 GL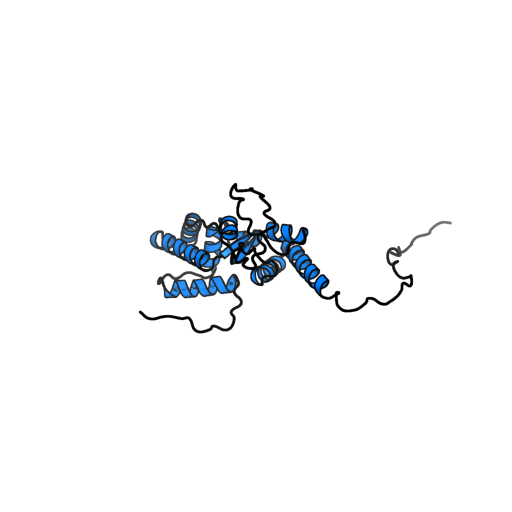U A N 1
ATOM 1494 C CA . GLU A 1 195 ? 19.505 -7.442 -15.195 1.00 76.62 195 GLU A CA 1
ATOM 1495 C C . GLU A 1 195 ? 20.491 -8.233 -16.073 1.00 76.62 195 GLU A C 1
ATOM 1497 O O . GLU A 1 195 ? 21.694 -8.156 -15.842 1.00 76.62 195 GLU A O 1
ATOM 1502 N N . SER A 1 196 ? 20.019 -8.975 -17.088 1.00 63.03 196 SER A N 1
ATOM 1503 C CA . SER A 1 196 ? 20.904 -9.754 -17.972 1.00 63.03 196 SER A CA 1
ATOM 1504 C C . SER A 1 196 ? 21.719 -8.904 -18.942 1.00 63.03 196 SER A C 1
ATOM 1506 O O . SER A 1 196 ? 22.819 -9.305 -19.308 1.00 63.03 196 SER A O 1
ATOM 1508 N N . ASP A 1 197 ? 21.224 -7.723 -19.313 1.00 58.44 197 ASP A N 1
ATOM 1509 C CA . ASP A 1 197 ? 21.951 -6.797 -20.190 1.00 58.44 197 ASP A CA 1
ATOM 1510 C C . ASP A 1 197 ? 23.176 -6.159 -19.493 1.00 58.44 197 ASP A C 1
ATOM 1512 O O . ASP A 1 197 ? 24.023 -5.574 -20.164 1.00 58.44 197 ASP A O 1
ATOM 1516 N N . GLU A 1 198 ? 23.301 -6.272 -18.161 1.00 55.38 198 GLU A N 1
ATOM 1517 C CA . GLU A 1 198 ? 24.436 -5.736 -17.391 1.00 55.38 198 GLU A CA 1
ATOM 1518 C C . GLU A 1 198 ? 25.606 -6.736 -17.237 1.00 55.38 198 GLU A C 1
ATOM 1520 O O . GLU A 1 198 ? 26.683 -6.338 -16.790 1.00 55.38 198 GLU A O 1
ATOM 1525 N N . GLU A 1 199 ? 25.435 -8.016 -17.603 1.00 51.75 199 GLU A N 1
ATOM 1526 C CA . GLU A 1 199 ? 26.466 -9.065 -17.442 1.00 51.75 199 GLU A CA 1
ATOM 1527 C C . GLU A 1 199 ? 27.268 -9.381 -18.726 1.00 51.75 199 GLU A C 1
ATOM 1529 O O . GLU A 1 199 ? 28.245 -10.125 -18.649 1.00 51.75 199 GLU A O 1
ATOM 1534 N N . ASP A 1 200 ? 26.931 -8.782 -19.876 1.00 52.41 200 ASP A N 1
ATOM 1535 C CA . ASP A 1 200 ? 27.559 -9.086 -21.181 1.00 52.41 200 ASP A CA 1
ATOM 1536 C C . ASP A 1 200 ? 28.611 -8.048 -21.655 1.00 52.41 200 ASP A C 1
ATOM 1538 O O . ASP A 1 200 ? 29.129 -8.148 -22.769 1.00 52.41 200 ASP A O 1
ATOM 1542 N N . ASP A 1 201 ? 28.991 -7.079 -20.812 1.00 52.91 201 ASP A N 1
ATOM 1543 C CA . ASP A 1 201 ? 29.988 -6.039 -21.145 1.00 52.91 201 ASP A CA 1
ATOM 1544 C C . ASP A 1 201 ? 31.438 -6.367 -20.704 1.00 52.91 201 ASP A C 1
ATOM 1546 O O . ASP A 1 201 ? 32.325 -5.508 -20.768 1.00 52.91 201 ASP A O 1
ATOM 1550 N N . GLU A 1 202 ? 31.729 -7.612 -20.310 1.00 54.72 202 GLU A N 1
ATOM 1551 C CA . GLU A 1 202 ? 33.102 -8.087 -20.076 1.00 54.72 202 GLU A CA 1
ATOM 1552 C C . GLU A 1 202 ? 33.481 -9.219 -21.056 1.00 54.72 202 GLU A C 1
ATOM 1554 O O . GLU A 1 202 ? 33.134 -10.382 -20.871 1.00 54.72 202 GLU A O 1
ATOM 1559 N N . ASP A 1 203 ? 34.269 -8.834 -22.071 1.00 52.69 203 ASP A N 1
ATOM 1560 C CA . ASP A 1 203 ? 35.119 -9.665 -22.942 1.00 52.69 203 ASP A CA 1
ATOM 1561 C C . ASP A 1 203 ? 34.466 -10.506 -24.066 1.00 52.69 203 ASP A C 1
ATOM 1563 O O . ASP A 1 203 ? 34.353 -11.719 -23.933 1.00 52.69 203 ASP A O 1
ATOM 1567 N N . ASP A 1 204 ? 34.237 -9.917 -25.257 1.00 47.28 204 ASP A N 1
ATOM 1568 C CA . ASP A 1 204 ? 34.673 -10.556 -26.526 1.00 47.28 204 ASP A CA 1
ATOM 1569 C C . ASP A 1 204 ? 34.706 -9.591 -27.739 1.00 47.28 204 ASP A C 1
ATOM 1571 O O . ASP A 1 204 ? 33.863 -9.612 -28.637 1.00 47.28 204 ASP A O 1
ATOM 1575 N N . TRP A 1 205 ? 35.712 -8.712 -27.796 1.00 49.91 205 TRP A N 1
ATOM 1576 C CA . TRP A 1 205 ? 36.023 -7.912 -28.995 1.00 49.91 205 TRP A CA 1
ATOM 1577 C C . TRP A 1 205 ? 37.053 -8.581 -29.913 1.00 49.91 205 TRP A C 1
ATOM 1579 O O . TRP A 1 205 ? 37.800 -7.872 -30.581 1.00 49.91 205 TRP A O 1
ATOM 1589 N N . GLU A 1 206 ? 37.126 -9.914 -29.995 1.00 50.34 206 GLU A N 1
ATOM 1590 C CA . GLU A 1 206 ? 38.000 -10.537 -30.996 1.00 50.34 206 GLU A CA 1
ATOM 1591 C C . GLU A 1 206 ? 37.655 -11.998 -31.329 1.00 50.34 206 GLU A C 1
ATOM 1593 O O . GLU A 1 206 ? 38.472 -12.882 -31.127 1.00 50.34 206 GLU A O 1
ATOM 1598 N N . HIS A 1 207 ? 36.517 -12.266 -31.984 1.00 39.53 207 HIS A N 1
ATOM 1599 C CA . HIS A 1 207 ? 36.493 -13.370 -32.951 1.00 39.53 207 HIS A CA 1
ATOM 1600 C C . HIS A 1 207 ? 35.687 -13.051 -34.211 1.00 39.53 207 HIS A C 1
ATOM 1602 O O . HIS A 1 207 ? 34.470 -12.874 -34.219 1.00 39.53 207 HIS A O 1
ATOM 1608 N N . GLU A 1 208 ? 36.452 -12.974 -35.299 1.00 39.62 208 GLU A N 1
ATOM 1609 C CA . GLU A 1 208 ? 36.019 -12.898 -36.681 1.00 39.62 208 GLU A CA 1
ATOM 1610 C C . GLU A 1 208 ? 34.879 -13.871 -36.989 1.00 39.62 208 GLU A C 1
ATOM 1612 O O . GLU A 1 208 ? 34.856 -15.028 -36.571 1.00 39.62 208 GLU A O 1
ATOM 1617 N N . SER A 1 209 ? 33.955 -13.358 -37.791 1.00 46.56 209 SER A N 1
ATOM 1618 C CA . SER A 1 209 ? 32.873 -14.077 -38.437 1.00 46.56 209 SER A CA 1
ATOM 1619 C C . SER A 1 209 ? 33.292 -15.455 -38.950 1.00 46.56 209 SER A C 1
ATOM 1621 O O . SER A 1 209 ? 34.143 -15.540 -39.835 1.00 46.56 209 SER A O 1
ATOM 1623 N N . ASP A 1 210 ? 32.566 -16.496 -38.546 1.00 39.69 210 ASP A N 1
ATOM 1624 C CA . ASP A 1 210 ? 32.289 -17.586 -39.469 1.00 39.69 210 ASP A CA 1
ATOM 1625 C C . ASP A 1 210 ? 30.844 -18.081 -39.355 1.00 39.69 210 ASP A C 1
ATOM 1627 O O . ASP A 1 210 ? 30.315 -18.440 -38.304 1.00 39.69 210 ASP A O 1
ATOM 1631 N N . ASN A 1 211 ? 30.195 -18.022 -40.512 1.00 49.12 211 ASN A N 1
ATOM 1632 C CA . ASN A 1 211 ? 28.833 -18.431 -40.795 1.00 49.12 211 ASN A CA 1
ATOM 1633 C C . ASN A 1 211 ? 28.548 -19.882 -40.374 1.00 49.12 211 ASN A C 1
ATOM 1635 O O . ASN A 1 211 ? 29.254 -20.781 -40.817 1.00 49.12 211 ASN A O 1
ATOM 1639 N N . GLN A 1 212 ? 27.392 -20.087 -39.725 1.00 42.94 212 GLN A N 1
ATOM 1640 C CA . GLN A 1 212 ? 26.420 -21.195 -39.886 1.00 42.94 212 GLN A CA 1
ATOM 1641 C C . GLN A 1 212 ? 25.986 -21.803 -38.549 1.00 42.94 212 GLN A C 1
ATOM 1643 O O . GLN A 1 212 ? 26.670 -22.661 -38.007 1.00 42.94 212 GLN A O 1
ATOM 1648 N N . SER A 1 213 ? 24.781 -21.456 -38.081 1.00 45.47 213 SER A N 1
ATOM 1649 C CA . SER A 1 213 ? 23.822 -22.413 -37.479 1.00 45.47 213 SER A CA 1
ATOM 1650 C C . SER A 1 213 ? 22.581 -21.699 -36.917 1.00 45.47 213 SER A C 1
ATOM 1652 O O . SER A 1 213 ? 22.306 -21.716 -35.726 1.00 45.47 213 SER A O 1
ATOM 1654 N N . GLY A 1 214 ? 21.794 -21.067 -37.793 1.00 40.78 214 GLY A N 1
ATOM 1655 C CA . GLY A 1 214 ? 20.572 -20.336 -37.420 1.00 40.78 214 GLY A CA 1
ATOM 1656 C C . GLY A 1 214 ? 19.283 -20.878 -38.044 1.00 40.78 214 GLY A C 1
ATOM 1657 O O . GLY A 1 214 ? 18.404 -20.092 -38.379 1.00 40.78 214 GLY A O 1
ATOM 1658 N N . LEU A 1 215 ? 19.162 -22.191 -38.271 1.00 38.28 215 LEU A N 1
ATOM 1659 C CA . LEU A 1 215 ? 17.967 -22.794 -38.881 1.00 38.28 215 LEU A CA 1
ATOM 1660 C C . LEU A 1 215 ? 17.459 -23.981 -38.055 1.00 38.28 215 LEU A C 1
ATOM 1662 O O . LEU A 1 215 ? 17.757 -25.129 -38.363 1.00 38.28 215 LEU A O 1
ATOM 1666 N N . TYR A 1 216 ? 16.645 -23.704 -37.036 1.00 44.97 216 TYR A N 1
ATOM 1667 C CA . TYR A 1 216 ? 15.801 -24.717 -36.393 1.00 44.97 216 TYR A CA 1
ATOM 1668 C C . TYR A 1 216 ? 14.366 -24.216 -36.261 1.00 44.97 216 TYR A C 1
ATOM 1670 O O . TYR A 1 216 ? 13.863 -24.017 -35.164 1.00 44.97 216 TYR A O 1
ATOM 1678 N N . TRP A 1 217 ? 13.691 -24.036 -37.395 1.00 41.59 217 TRP A N 1
ATOM 1679 C CA . TRP A 1 217 ? 12.232 -24.032 -37.435 1.00 41.59 217 TRP A CA 1
ATOM 1680 C C . TRP A 1 217 ? 11.765 -24.795 -38.678 1.00 41.59 217 TRP A C 1
ATOM 1682 O O . TRP A 1 217 ? 12.268 -24.554 -39.772 1.00 41.59 217 TRP A O 1
ATOM 1692 N N . TYR A 1 218 ? 10.794 -25.690 -38.462 1.00 39.47 218 TYR A N 1
ATOM 1693 C CA . TYR A 1 218 ? 10.131 -26.630 -39.382 1.00 39.47 218 TYR A CA 1
ATOM 1694 C C . TYR A 1 218 ? 10.767 -28.014 -39.555 1.00 39.47 218 TYR A C 1
ATOM 1696 O O . TYR A 1 218 ? 11.431 -28.278 -40.543 1.00 39.47 218 TYR A O 1
ATOM 1704 N N . GLU A 1 219 ? 10.397 -28.942 -38.667 1.00 39.31 219 GLU A N 1
ATOM 1705 C CA . GLU A 1 219 ? 10.030 -30.310 -39.069 1.00 39.31 219 GLU A CA 1
ATOM 1706 C C . GLU A 1 219 ? 9.108 -30.945 -38.008 1.00 39.31 219 GLU A C 1
ATOM 1708 O O . GLU A 1 219 ? 9.480 -31.797 -37.206 1.00 39.31 219 GLU A O 1
ATOM 1713 N N . LEU A 1 220 ? 7.845 -30.499 -37.991 1.00 41.50 220 LEU A N 1
ATOM 1714 C CA . LEU A 1 220 ? 6.753 -31.294 -37.428 1.00 41.50 220 LEU A CA 1
ATOM 1715 C C . LEU A 1 220 ? 6.438 -32.413 -38.429 1.00 41.50 220 LEU A C 1
ATOM 1717 O O . LEU A 1 220 ? 5.725 -32.207 -39.412 1.00 41.50 220 LEU A O 1
ATOM 1721 N N . GLY A 1 221 ? 6.998 -33.598 -38.190 1.00 37.47 221 GLY A N 1
ATOM 1722 C CA . GLY A 1 221 ? 6.645 -34.818 -38.909 1.00 37.47 221 GLY A CA 1
ATOM 1723 C C . GLY A 1 221 ? 5.196 -35.218 -38.625 1.00 37.47 221 GLY A C 1
ATOM 1724 O O . GLY A 1 221 ? 4.870 -35.693 -37.539 1.00 37.47 221 GLY A O 1
ATOM 1725 N N . PHE A 1 222 ? 4.318 -35.040 -39.611 1.00 36.69 222 PHE A N 1
ATOM 1726 C CA . PHE A 1 222 ? 2.974 -35.614 -39.610 1.00 36.69 222 PHE A CA 1
ATOM 1727 C C . PHE A 1 222 ? 3.050 -37.144 -39.782 1.00 36.69 222 PHE A C 1
ATOM 1729 O O . PHE A 1 222 ? 3.688 -37.609 -40.730 1.00 36.69 222 PHE A O 1
ATOM 1736 N N . PRO A 1 223 ? 2.365 -37.956 -38.954 1.00 42.06 223 PRO A N 1
ATOM 1737 C CA . PRO A 1 223 ? 2.207 -39.377 -39.238 1.00 42.06 223 PRO A CA 1
ATOM 1738 C C . PRO A 1 223 ? 1.204 -39.572 -40.387 1.00 42.06 223 PRO A C 1
ATOM 1740 O O . PRO A 1 223 ? 0.024 -39.243 -40.263 1.00 42.06 223 PRO A O 1
ATOM 1743 N N . GLN A 1 224 ? 1.671 -40.117 -41.513 1.00 39.06 224 GLN A N 1
ATOM 1744 C CA . GLN A 1 224 ? 0.822 -40.488 -42.646 1.00 39.06 224 GLN A CA 1
ATOM 1745 C C . GLN A 1 224 ? 0.226 -41.892 -42.479 1.00 39.06 224 GLN A C 1
ATOM 1747 O O . GLN A 1 224 ? 0.961 -42.869 -42.426 1.00 39.06 224 GLN A O 1
ATOM 1752 N N . PHE A 1 225 ? -1.104 -41.985 -42.512 1.00 35.53 225 PHE A N 1
ATOM 1753 C CA . PHE A 1 225 ? -1.896 -43.108 -43.045 1.00 35.53 225 PHE A CA 1
ATOM 1754 C C . PHE A 1 225 ? -3.255 -42.526 -43.499 1.00 35.53 225 PHE A C 1
ATOM 1756 O O . PHE A 1 225 ? -3.665 -41.531 -42.901 1.00 35.53 225 PHE A O 1
ATOM 1763 N N . PRO A 1 226 ? -4.012 -43.092 -44.471 1.00 42.34 226 PRO A N 1
ATOM 1764 C CA . PRO A 1 226 ? -3.873 -44.403 -45.117 1.00 42.34 226 PRO A CA 1
ATOM 1765 C C . PRO A 1 226 ? -3.944 -44.374 -46.668 1.00 42.34 226 PRO A C 1
ATOM 1767 O O . PRO A 1 226 ? -4.640 -43.560 -47.269 1.00 42.34 226 PRO A O 1
ATOM 1770 N N . GLY A 1 227 ? -3.313 -45.349 -47.329 1.00 35.00 227 GLY A N 1
ATOM 1771 C CA . GLY A 1 227 ? -3.543 -45.651 -48.748 1.00 35.00 227 GLY A CA 1
ATOM 1772 C C . GLY A 1 227 ? -4.336 -46.948 -48.915 1.00 35.00 227 GLY A C 1
ATOM 1773 O O . GLY A 1 227 ? -3.816 -48.026 -48.640 1.00 35.00 227 GLY A O 1
ATOM 1774 N N . ARG A 1 228 ? -5.588 -46.849 -49.371 1.00 39.75 228 ARG A N 1
ATOM 1775 C CA . ARG A 1 228 ? -6.340 -47.942 -50.016 1.00 39.75 228 ARG A CA 1
ATOM 1776 C C . ARG A 1 228 ? -6.548 -47.579 -51.492 1.00 39.75 228 ARG A C 1
ATOM 1778 O O . ARG A 1 228 ? -6.576 -46.393 -51.805 1.00 39.75 228 ARG A O 1
ATOM 1785 N N . PHE A 1 229 ? -6.796 -48.614 -52.303 1.00 39.09 229 PHE A N 1
ATOM 1786 C CA . PHE A 1 229 ? -7.080 -48.674 -53.754 1.00 39.09 229 PHE A CA 1
ATOM 1787 C C . PHE A 1 229 ? -5.807 -48.842 -54.612 1.00 39.09 229 PHE A C 1
ATOM 1789 O O . PHE A 1 229 ? -4.893 -48.035 -54.508 1.00 39.09 229 PHE A O 1
ATOM 1796 N N . ALA A 1 230 ? -5.645 -49.889 -55.430 1.00 39.72 230 ALA A N 1
ATOM 1797 C CA . ALA A 1 230 ? -6.609 -50.757 -56.120 1.00 39.72 230 ALA A CA 1
ATOM 1798 C C . ALA A 1 230 ? -6.293 -52.257 -55.972 1.00 39.72 230 ALA A C 1
ATOM 1800 O O . ALA A 1 230 ? -5.106 -52.595 -55.769 1.00 39.72 230 ALA A O 1
#

Secondary structure (DSSP, 8-state):
---------TT----HHHHHHHHHHHHHHHH-----HHHHHHHHHHHTT-SSHHHHHHHEEEEE-SSHHHHHHH----HHHHHHHHHHTT--HHHHHHHHHHHHHHHHHTTEEEEEHHHHHHHHHTT-SEE-------S-------TT---S-----PPP-EETTSHHHHHHHHHHHHTT-HHHHHHHHHHHHHHHTTSS-SS------------------PPP------